Protein AF-F2Y7K1-F1 (afdb_monomer_lite)

Organism: Delphinapterus leucas (NCBI:txid9749)

pLDDT: mean 87.54, std 11.51, range [33.66, 97.44]

Structure (mmCIF, N/CA/C/O backbone):
data_AF-F2Y7K1-F1
#
_entry.id   AF-F2Y7K1-F1
#
loop_
_atom_site.group_PDB
_atom_site.id
_atom_site.type_symbol
_atom_site.label_atom_id
_atom_site.label_alt_id
_atom_site.label_comp_id
_atom_site.label_asym_id
_atom_site.label_entity_id
_atom_site.label_seq_id
_atom_site.pdbx_PDB_ins_code
_atom_site.Cartn_x
_atom_site.Cartn_y
_atom_site.Cartn_z
_atom_site.occupancy
_atom_site.B_iso_or_equiv
_atom_site.auth_seq_id
_atom_site.auth_comp_id
_atom_site.auth_asym_id
_atom_site.auth_atom_id
_atom_site.pdbx_PDB_model_num
ATOM 1 N N . TYR A 1 1 ? -7.996 13.875 -9.576 1.00 86.94 1 TYR A N 1
ATOM 2 C CA . TYR A 1 1 ? -7.783 15.064 -8.736 1.00 86.94 1 TYR A CA 1
ATOM 3 C C . TYR A 1 1 ? -8.423 14.799 -7.389 1.00 86.94 1 TYR A C 1
ATOM 5 O O . TYR A 1 1 ? -9.477 14.180 -7.361 1.00 86.94 1 TYR A O 1
ATOM 13 N N . LEU A 1 2 ? -7.784 15.217 -6.303 1.00 90.81 2 LEU A N 1
ATOM 14 C CA . LEU A 1 2 ? -8.409 15.362 -4.998 1.00 90.81 2 LEU A CA 1
ATOM 15 C C . LEU A 1 2 ? -9.102 16.726 -4.966 1.00 90.81 2 LEU A C 1
ATOM 17 O O . LEU A 1 2 ? -8.462 17.746 -5.213 1.00 90.81 2 LEU A O 1
ATOM 21 N N . GLN A 1 3 ? -10.396 16.735 -4.685 1.00 92.62 3 GLN A N 1
ATOM 22 C CA . GLN A 1 3 ? -11.203 17.948 -4.619 1.00 92.62 3 GLN A CA 1
ATOM 23 C C . GLN A 1 3 ? -11.628 18.181 -3.174 1.00 92.62 3 GLN A C 1
ATOM 25 O O . GLN A 1 3 ? -12.151 17.277 -2.524 1.00 92.62 3 GLN A O 1
ATOM 30 N N . LEU A 1 4 ? -11.374 19.383 -2.667 1.00 90.31 4 LEU A N 1
ATOM 31 C CA . LEU A 1 4 ? -11.666 19.767 -1.294 1.00 90.31 4 LEU A CA 1
ATOM 32 C C . LEU A 1 4 ? -12.816 20.773 -1.291 1.00 90.31 4 LEU A C 1
ATOM 34 O O . LEU A 1 4 ? -12.775 21.784 -1.996 1.00 90.31 4 LEU A O 1
ATOM 38 N N . TYR A 1 5 ? -13.827 20.490 -0.478 1.00 92.38 5 TYR A N 1
ATOM 39 C CA . TYR A 1 5 ? -15.041 21.289 -0.328 1.00 92.38 5 TYR A CA 1
ATOM 40 C C . TYR A 1 5 ? -15.149 21.757 1.126 1.00 92.38 5 TYR A C 1
ATOM 42 O O . TYR A 1 5 ? -14.742 21.029 2.029 1.00 92.38 5 TYR A O 1
ATOM 50 N N . TYR A 1 6 ? -15.665 22.969 1.355 1.00 87.81 6 TYR A N 1
ATOM 51 C CA . TYR A 1 6 ? -15.881 23.474 2.718 1.00 87.81 6 TYR A CA 1
ATOM 52 C C . TYR A 1 6 ? -16.989 22.701 3.423 1.00 87.81 6 TYR A C 1
ATOM 54 O O . TYR A 1 6 ? -16.873 22.365 4.596 1.00 87.81 6 TYR A O 1
ATOM 62 N N . GLU A 1 7 ? -18.053 22.407 2.679 1.00 87.62 7 GLU A N 1
ATOM 63 C CA . GLU A 1 7 ? -19.248 21.752 3.181 1.00 87.62 7 GLU A CA 1
ATOM 64 C C . GLU A 1 7 ? -19.790 20.775 2.140 1.00 87.62 7 GLU A C 1
ATOM 66 O O . GLU A 1 7 ? -19.561 20.903 0.931 1.00 87.62 7 GLU A O 1
ATOM 71 N N . LYS A 1 8 ? -20.527 19.779 2.627 1.00 86.00 8 LYS A N 1
ATOM 72 C CA . LYS A 1 8 ? -21.182 18.787 1.782 1.00 86.00 8 LYS A CA 1
ATOM 73 C C . LYS A 1 8 ? -22.287 19.453 0.957 1.00 86.00 8 LYS A C 1
ATOM 75 O O . LYS A 1 8 ? -23.128 20.153 1.505 1.00 86.00 8 LYS A O 1
ATOM 80 N N . GLY A 1 9 ? -22.319 19.168 -0.344 1.00 87.56 9 GLY A N 1
ATOM 81 C CA . GLY A 1 9 ? -23.351 19.667 -1.262 1.00 87.56 9 GLY A CA 1
ATOM 82 C C . GLY A 1 9 ? -22.948 20.898 -2.077 1.00 87.56 9 GLY A C 1
ATOM 83 O O . GLY A 1 9 ? -23.719 21.328 -2.927 1.00 87.56 9 GLY A O 1
ATOM 84 N N . LEU A 1 10 ? -21.744 21.440 -1.871 1.00 91.31 10 LEU A N 1
ATOM 85 C CA . LEU A 1 10 ? -21.192 22.472 -2.748 1.00 91.31 10 LEU A CA 1
ATOM 86 C C . LEU A 1 10 ? -20.756 21.867 -4.089 1.00 91.31 10 LEU A C 1
ATOM 88 O O . LEU A 1 10 ? -20.067 20.852 -4.123 1.00 91.31 10 LEU A O 1
ATOM 92 N N . GLU A 1 11 ? -21.112 22.524 -5.194 1.00 90.00 11 GLU A N 1
ATOM 93 C CA . GLU A 1 11 ? -20.756 22.062 -6.545 1.00 90.00 11 GLU A CA 1
ATOM 94 C C . GLU A 1 11 ? -19.310 22.389 -6.937 1.00 90.00 11 GLU A C 1
ATOM 96 O O . GLU A 1 11 ? -18.729 21.721 -7.789 1.00 90.00 11 GLU A O 1
ATOM 101 N N . LYS A 1 12 ? -18.717 23.429 -6.336 1.00 93.12 12 LYS A N 1
ATOM 102 C CA . LYS A 1 12 ? -17.363 23.889 -6.666 1.00 93.12 12 LYS A CA 1
ATOM 103 C C . LYS A 1 12 ? -16.400 23.633 -5.507 1.00 93.12 12 LYS A C 1
ATOM 105 O O . LYS A 1 12 ? -16.672 24.106 -4.399 1.00 93.12 12 LYS A O 1
ATOM 110 N N . PRO A 1 13 ? -15.270 22.942 -5.741 1.00 94.19 13 PRO A N 1
ATOM 111 C CA . PRO A 1 13 ? -14.250 22.773 -4.718 1.00 94.19 13 PRO A CA 1
ATOM 112 C C . PRO A 1 13 ? -13.528 24.098 -4.455 1.00 94.19 13 PRO A C 1
ATOM 114 O O . PRO A 1 13 ? -13.298 24.887 -5.371 1.00 94.19 13 PRO A O 1
ATOM 117 N N . PHE A 1 14 ? -13.126 24.334 -3.205 1.00 93.81 14 PHE A N 1
ATOM 118 C CA . PHE A 1 14 ? -12.287 25.489 -2.860 1.00 93.81 14 PHE A CA 1
ATOM 119 C C . PHE A 1 14 ? -10.813 25.244 -3.196 1.00 93.81 14 PHE A C 1
ATOM 121 O O . PHE A 1 14 ? -10.039 26.187 -3.351 1.00 93.81 14 PHE A O 1
ATOM 128 N N . ARG A 1 15 ? -10.410 23.971 -3.283 1.00 92.56 15 ARG A N 1
ATOM 129 C CA . ARG A 1 15 ? -9.066 23.569 -3.682 1.00 92.56 15 ARG A CA 1
ATOM 130 C C . ARG A 1 15 ? -9.121 22.250 -4.425 1.00 92.56 15 ARG A C 1
ATOM 132 O O . ARG A 1 15 ? -9.736 21.289 -3.972 1.00 92.56 15 ARG A O 1
ATOM 139 N N . GLU A 1 16 ? -8.405 22.200 -5.535 1.00 93.75 16 GLU A N 1
ATOM 140 C CA . GLU A 1 16 ? -8.143 20.971 -6.264 1.00 93.75 16 GLU A CA 1
ATOM 141 C C . GLU A 1 16 ? -6.656 20.657 -6.190 1.00 93.75 16 GLU A C 1
ATOM 143 O O . GLU A 1 16 ? -5.802 21.545 -6.232 1.00 93.75 16 GLU A O 1
ATOM 148 N N . PHE A 1 17 ? -6.341 19.378 -6.058 1.00 93.38 17 PHE A N 1
ATOM 149 C CA . PHE A 1 17 ? -4.979 18.892 -5.996 1.00 93.38 17 PHE A CA 1
ATOM 150 C C . PHE A 1 17 ? -4.819 17.692 -6.919 1.00 93.38 17 PHE A C 1
ATOM 152 O O . PHE A 1 17 ? -5.585 16.728 -6.862 1.00 93.38 17 PHE A O 1
ATOM 159 N N . LYS A 1 18 ? -3.836 17.741 -7.811 1.00 93.69 18 LYS A N 1
ATOM 160 C CA . LYS A 1 18 ? -3.554 16.625 -8.707 1.00 93.69 18 LYS A CA 1
ATOM 161 C C . LYS A 1 18 ? -2.640 15.637 -7.984 1.00 93.69 18 LYS A C 1
ATOM 163 O O . LYS A 1 18 ? -1.527 15.991 -7.628 1.00 93.69 18 LYS A O 1
ATOM 168 N N . LEU A 1 19 ? -3.124 14.412 -7.778 1.00 93.56 19 LEU A N 1
ATOM 169 C CA . LEU A 1 19 ? -2.269 13.306 -7.349 1.00 93.56 19 LEU A CA 1
ATOM 170 C C . LEU A 1 19 ? -1.351 12.904 -8.505 1.00 93.56 19 LEU A C 1
ATOM 172 O O . LEU A 1 19 ? -1.774 12.874 -9.663 1.00 93.56 19 LEU A O 1
ATOM 176 N N . GLU A 1 20 ? -0.115 12.591 -8.156 1.00 91.94 20 GLU A N 1
ATOM 177 C CA . GLU A 1 20 ? 0.970 12.208 -9.060 1.00 91.94 20 GLU A CA 1
ATOM 178 C C . GLU A 1 20 ? 1.717 11.040 -8.420 1.00 91.94 20 GLU A C 1
ATOM 180 O O . GLU A 1 20 ? 1.685 10.891 -7.203 1.00 91.94 20 GLU A O 1
ATOM 185 N N . ILE A 1 21 ? 2.402 10.253 -9.236 1.00 89.69 21 ILE A N 1
ATOM 186 C CA . ILE A 1 21 ? 3.132 9.028 -8.864 1.00 89.69 21 ILE A CA 1
ATOM 187 C C . ILE A 1 21 ? 4.216 9.249 -7.803 1.00 89.69 21 ILE A C 1
ATOM 189 O O . ILE A 1 21 ? 4.502 8.352 -7.026 1.00 89.69 21 ILE A O 1
ATOM 193 N N . CYS A 1 22 ? 4.793 10.450 -7.725 1.00 90.94 22 CYS A N 1
ATOM 194 C CA . CYS A 1 22 ? 5.766 10.797 -6.686 1.00 90.94 22 CYS A CA 1
ATOM 195 C C . CYS A 1 22 ? 5.126 11.163 -5.335 1.00 90.94 22 CYS A C 1
ATOM 197 O O . CYS A 1 22 ? 5.836 11.564 -4.416 1.00 90.94 22 CYS A O 1
ATOM 199 N N . HIS A 1 23 ? 3.800 11.091 -5.201 1.00 94.81 23 HIS A N 1
ATOM 200 C CA . HIS A 1 23 ? 3.131 11.353 -3.934 1.00 94.81 23 HIS A CA 1
ATOM 201 C C . HIS A 1 23 ? 2.983 10.081 -3.108 1.00 94.81 23 HIS A C 1
ATOM 203 O O . HIS A 1 23 ? 2.493 9.064 -3.587 1.00 94.81 23 HIS A O 1
ATOM 209 N N . GLU A 1 24 ? 3.309 10.186 -1.825 1.00 94.62 24 GLU A N 1
ATOM 210 C CA . GLU A 1 24 ? 3.136 9.123 -0.844 1.00 94.62 24 GLU A CA 1
ATOM 211 C C . GLU A 1 24 ? 2.302 9.614 0.335 1.00 94.62 24 GLU A C 1
ATOM 213 O O . GLU A 1 24 ? 2.356 10.778 0.745 1.00 94.62 24 GLU A O 1
ATOM 218 N N . ILE A 1 25 ? 1.531 8.696 0.910 1.00 94.38 25 ILE A N 1
ATOM 219 C CA . ILE A 1 25 ? 0.812 8.939 2.153 1.00 94.38 25 ILE A CA 1
ATOM 220 C C . ILE A 1 25 ? 1.783 8.742 3.321 1.00 94.38 25 ILE A C 1
ATOM 222 O O . ILE A 1 25 ? 2.405 7.688 3.451 1.00 94.38 25 ILE A O 1
ATOM 226 N N . SER A 1 26 ? 1.899 9.742 4.196 1.00 93.50 26 SER A N 1
ATOM 227 C CA . SER A 1 26 ? 2.709 9.623 5.409 1.00 93.50 26 SER A CA 1
ATOM 228 C C . SER A 1 26 ? 2.084 8.650 6.406 1.00 93.50 26 SER A C 1
ATOM 230 O O . SER A 1 26 ? 0.879 8.419 6.392 1.00 93.50 26 SER A O 1
ATOM 232 N N . GLU A 1 27 ? 2.861 8.189 7.383 1.00 91.38 27 GLU A N 1
ATOM 233 C CA . GLU A 1 27 ? 2.305 7.403 8.486 1.00 91.38 27 GLU A CA 1
ATOM 234 C C . GLU A 1 27 ? 1.156 8.141 9.205 1.00 91.38 27 GLU A C 1
ATOM 236 O O . GLU A 1 27 ? 1.303 9.326 9.542 1.00 91.38 27 GLU A O 1
ATOM 241 N N . PRO A 1 28 ? 0.022 7.459 9.457 1.00 92.88 28 PRO A N 1
ATOM 242 C CA . PRO A 1 28 ? -1.059 7.962 10.294 1.00 92.88 28 PRO A CA 1
ATOM 243 C C . PRO A 1 28 ? -0.588 8.402 11.680 1.00 92.88 28 PRO A C 1
ATOM 245 O O . PRO A 1 28 ? 0.137 7.679 12.361 1.00 92.88 28 PRO A O 1
ATOM 248 N N . ARG A 1 29 ? -1.045 9.570 12.147 1.00 93.62 29 ARG A N 1
ATOM 249 C CA . ARG A 1 29 ? -0.708 10.079 13.488 1.00 93.62 29 ARG A CA 1
ATOM 250 C C . ARG A 1 29 ? -1.941 10.537 14.245 1.00 93.62 29 ARG A C 1
ATOM 252 O O . ARG A 1 29 ? -2.756 11.274 13.697 1.00 93.62 29 ARG A O 1
ATOM 259 N N . LEU A 1 30 ? -2.027 10.185 15.526 1.00 93.44 30 LEU A N 1
ATOM 260 C CA . LEU A 1 30 ? -3.055 10.685 16.437 1.00 93.44 30 LEU A CA 1
ATOM 261 C C . LEU A 1 30 ? -2.487 11.832 17.283 1.00 93.44 30 LEU A C 1
ATOM 263 O O . LEU A 1 30 ? -1.704 11.590 18.202 1.00 93.44 30 LEU A O 1
ATOM 267 N N . GLN A 1 31 ? -2.887 13.066 16.988 1.00 92.44 31 GLN A N 1
ATOM 268 C CA . GLN A 1 31 ? -2.377 14.283 17.634 1.00 92.44 31 GLN A CA 1
ATOM 269 C C . GLN A 1 31 ? -3.404 14.847 18.626 1.00 92.44 31 GLN A C 1
ATOM 271 O O . GLN A 1 31 ? -4.583 14.496 18.565 1.00 92.44 31 GLN A O 1
ATOM 276 N N . ASN A 1 32 ? -2.956 15.702 19.546 1.00 92.44 32 ASN A N 1
ATOM 277 C CA . ASN A 1 32 ? -3.865 16.493 20.376 1.00 92.44 32 ASN A CA 1
ATOM 278 C C . ASN A 1 32 ? -4.489 17.592 19.510 1.00 92.44 32 ASN A C 1
ATOM 280 O O . ASN A 1 32 ? -3.786 18.202 18.701 1.00 92.44 32 ASN A O 1
ATOM 284 N N . TYR A 1 33 ? -5.792 17.809 19.663 1.00 87.38 33 TYR A N 1
ATOM 285 C CA . TYR A 1 33 ? -6.535 18.814 18.907 1.00 87.38 33 TYR A CA 1
ATOM 286 C C . TYR A 1 33 ? -6.989 19.963 19.802 1.00 87.38 33 TYR A C 1
ATOM 288 O O . TYR A 1 33 ? -6.643 21.112 19.545 1.00 87.38 33 TYR A O 1
ATOM 296 N N . ASP A 1 34 ? -7.690 19.628 20.880 1.00 87.94 34 ASP A N 1
ATOM 297 C CA . ASP A 1 34 ? -8.147 20.550 21.913 1.00 87.94 34 ASP A CA 1
ATOM 298 C C . ASP A 1 34 ? -7.901 19.934 23.304 1.00 87.94 34 ASP A C 1
ATOM 300 O O . ASP A 1 34 ? -7.198 18.927 23.428 1.00 87.94 34 ASP A O 1
ATOM 304 N N . GLU A 1 35 ? -8.433 20.557 24.358 1.00 81.88 35 GLU A N 1
ATOM 305 C CA . GLU A 1 35 ? -8.208 20.147 25.750 1.00 81.88 35 GLU A CA 1
ATOM 306 C C . GLU A 1 35 ? -8.626 18.695 26.044 1.00 81.88 35 GLU A C 1
ATOM 308 O O . GLU A 1 35 ? -8.035 18.072 26.924 1.00 81.88 35 GLU A O 1
ATOM 313 N N . ASN A 1 36 ? -9.583 18.129 25.294 1.00 74.06 36 ASN A N 1
ATOM 314 C CA . ASN A 1 36 ? -10.133 16.789 25.544 1.00 74.06 36 ASN A CA 1
ATOM 315 C C . ASN A 1 36 ? -10.182 15.887 24.292 1.00 74.06 36 ASN A C 1
ATOM 317 O O . ASN A 1 36 ? -10.560 14.717 24.376 1.00 74.06 36 ASN A O 1
ATOM 321 N N . GLY A 1 37 ? -9.811 16.413 23.126 1.00 87.06 37 GLY A N 1
ATOM 322 C CA . GLY A 1 37 ? -10.008 15.804 21.819 1.00 87.06 37 GLY A CA 1
ATOM 323 C C . GLY A 1 37 ? -8.705 15.395 21.141 1.00 87.06 37 GLY A C 1
ATOM 324 O O . GLY A 1 37 ? -7.687 16.097 21.164 1.00 87.06 37 GLY A O 1
ATOM 325 N N . ARG A 1 38 ? -8.747 14.242 20.471 1.00 93.56 38 ARG A N 1
ATOM 326 C CA . ARG A 1 38 ? -7.675 13.759 19.596 1.00 93.56 38 ARG A CA 1
ATOM 327 C C . ARG A 1 38 ? -8.103 13.900 18.139 1.00 93.56 38 ARG A C 1
ATOM 329 O O . ARG A 1 38 ? -9.271 13.721 17.811 1.00 93.56 38 ARG A O 1
ATOM 336 N N . ILE A 1 39 ? -7.145 14.183 17.264 1.00 95.12 39 ILE A N 1
ATOM 337 C CA . ILE A 1 39 ? -7.355 14.269 15.816 1.00 95.12 39 ILE A CA 1
ATOM 338 C C . ILE A 1 39 ? -6.460 13.267 15.095 1.00 95.12 39 ILE A C 1
ATOM 340 O O . ILE A 1 39 ? -5.247 13.203 15.331 1.00 95.12 39 ILE A O 1
ATOM 344 N N . HIS A 1 40 ? -7.056 12.482 14.203 1.00 96.00 40 HIS A N 1
ATOM 345 C CA . HIS A 1 40 ? -6.319 11.655 13.261 1.00 96.00 40 HIS A CA 1
ATOM 346 C C . HIS A 1 40 ? -5.789 12.554 12.157 1.00 96.00 40 HIS A C 1
ATOM 348 O O . HIS A 1 40 ? -6.538 13.301 11.539 1.00 96.00 40 HIS A O 1
ATOM 354 N N . SER A 1 41 ? -4.489 12.503 11.922 1.00 95.50 41 SER A N 1
ATOM 355 C CA . SER A 1 41 ? -3.795 13.385 10.995 1.00 95.50 41 SER A CA 1
ATOM 356 C C . SER A 1 41 ? -2.985 12.577 9.996 1.00 95.50 41 SER A C 1
ATOM 358 O O . SER A 1 41 ? -2.397 11.546 10.334 1.00 95.50 41 SER A O 1
ATOM 360 N N . LEU A 1 42 ? -2.966 13.075 8.766 1.00 95.69 42 LEU A N 1
ATOM 361 C CA . LEU A 1 42 ? -2.295 12.469 7.630 1.00 95.69 42 LEU A CA 1
ATOM 362 C C . LEU A 1 42 ? -1.629 13.554 6.800 1.00 95.69 42 LEU A C 1
ATOM 364 O O . LEU A 1 42 ? -2.118 14.688 6.729 1.00 95.69 42 LEU A O 1
ATOM 368 N N . ARG A 1 43 ? -0.536 13.201 6.135 1.00 95.88 43 ARG A N 1
ATOM 369 C CA . ARG A 1 43 ? 0.064 14.037 5.106 1.00 95.88 43 ARG A CA 1
ATOM 370 C C . ARG A 1 43 ? 0.129 13.281 3.797 1.00 95.88 43 ARG A C 1
ATOM 372 O O . ARG A 1 43 ? 0.255 12.060 3.784 1.00 95.88 43 ARG A O 1
ATOM 379 N N . ILE A 1 44 ? 0.046 14.042 2.721 1.00 96.38 44 ILE A N 1
ATOM 380 C CA . ILE A 1 44 ? 0.521 13.610 1.419 1.00 96.38 44 ILE A CA 1
ATOM 381 C C . ILE A 1 44 ? 1.834 14.353 1.227 1.00 96.38 44 ILE A C 1
ATOM 383 O O . ILE A 1 44 ? 1.865 15.588 1.300 1.00 96.38 44 ILE A O 1
ATOM 387 N N . ASP A 1 45 ? 2.899 13.590 1.042 1.00 96.69 45 ASP A N 1
ATOM 388 C CA . ASP A 1 45 ? 4.244 14.092 0.820 1.00 96.69 45 ASP A CA 1
ATOM 389 C C . ASP A 1 45 ? 4.602 13.844 -0.650 1.00 96.69 45 ASP A C 1
ATOM 391 O O . ASP A 1 45 ? 4.329 12.776 -1.192 1.00 96.69 45 ASP A O 1
ATOM 395 N N . ARG A 1 46 ? 5.209 14.828 -1.310 1.00 95.69 46 ARG A N 1
ATOM 396 C CA . ARG A 1 46 ? 5.925 14.625 -2.566 1.00 95.69 46 ARG A CA 1
ATOM 397 C C . ARG A 1 46 ? 7.300 14.066 -2.228 1.00 95.69 46 ARG A C 1
ATOM 399 O O . ARG A 1 46 ? 8.060 14.699 -1.494 1.00 95.69 46 ARG A O 1
ATOM 406 N N . VAL A 1 47 ? 7.612 12.889 -2.746 1.00 94.94 47 VAL A N 1
ATOM 407 C CA . VAL A 1 47 ? 8.847 12.162 -2.463 1.00 94.94 47 VAL A CA 1
ATOM 408 C C . VAL A 1 47 ? 9.716 12.141 -3.710 1.00 94.94 47 VAL A C 1
ATOM 410 O O . VAL A 1 47 ? 9.271 11.804 -4.802 1.00 94.94 47 VAL A O 1
ATOM 413 N N . THR A 1 48 ? 10.970 12.549 -3.559 1.00 92.81 48 THR A N 1
ATOM 414 C CA . THR A 1 48 ? 11.989 12.465 -4.606 1.00 92.81 48 THR A CA 1
ATOM 415 C C . THR A 1 48 ? 13.135 11.620 -4.090 1.00 92.81 48 THR A C 1
ATOM 417 O O . THR A 1 48 ? 13.723 11.936 -3.055 1.00 92.81 48 THR A O 1
ATOM 420 N N . TYR A 1 49 ? 13.470 10.560 -4.810 1.00 92.00 49 TYR A N 1
ATOM 421 C CA . TYR A 1 49 ? 14.588 9.705 -4.456 1.00 92.00 49 TYR A CA 1
ATOM 422 C C . TYR A 1 49 ? 15.847 10.137 -5.204 1.00 92.00 49 TYR A C 1
ATOM 424 O O . TYR A 1 49 ? 15.796 10.482 -6.382 1.00 92.00 49 TYR A O 1
ATOM 432 N N . LYS A 1 50 ? 16.983 10.167 -4.502 1.00 88.81 50 LYS A N 1
ATOM 433 C CA . LYS A 1 50 ? 18.276 10.563 -5.073 1.00 88.81 50 LYS A CA 1
ATOM 434 C C . LYS A 1 50 ? 19.379 9.612 -4.650 1.00 88.81 50 LYS A C 1
ATOM 436 O O . LYS A 1 50 ? 19.503 9.290 -3.467 1.00 88.81 50 LYS A O 1
ATOM 441 N N . GLU A 1 51 ? 20.232 9.265 -5.603 1.00 89.62 51 GLU A N 1
ATOM 442 C CA . GLU A 1 51 ? 21.510 8.616 -5.344 1.00 89.62 51 GLU A CA 1
ATOM 443 C C . GLU A 1 51 ? 22.516 9.640 -4.793 1.00 89.62 51 GLU A C 1
ATOM 445 O O . GLU A 1 51 ? 22.770 10.688 -5.395 1.00 89.62 51 GLU A O 1
ATOM 450 N N . LYS A 1 52 ? 23.090 9.363 -3.618 1.00 88.88 52 LYS A N 1
ATOM 451 C CA . LYS A 1 52 ? 24.137 10.187 -3.004 1.00 88.88 52 LYS A CA 1
ATOM 452 C C . LYS A 1 52 ? 25.389 9.352 -2.776 1.00 88.88 52 LYS A C 1
ATOM 454 O O . LYS A 1 52 ? 25.359 8.345 -2.072 1.00 88.88 52 LYS A O 1
ATOM 459 N N . LYS A 1 53 ? 26.521 9.829 -3.301 1.00 85.50 53 LYS A N 1
ATOM 460 C CA . LYS A 1 53 ? 27.844 9.279 -2.980 1.00 85.50 53 LYS A CA 1
ATOM 461 C C . LYS A 1 53 ? 28.197 9.627 -1.536 1.00 85.50 53 LYS A C 1
ATOM 463 O O . LYS A 1 53 ? 28.302 10.804 -1.185 1.00 85.50 53 LYS A O 1
ATOM 468 N N . LYS A 1 54 ? 28.415 8.614 -0.705 1.00 79.06 54 LYS A N 1
ATOM 469 C CA . LYS A 1 54 ? 29.020 8.761 0.617 1.00 79.06 54 LYS A CA 1
ATOM 470 C C . LYS A 1 54 ? 30.524 8.571 0.496 1.00 79.06 54 LYS A C 1
ATOM 472 O O . LYS A 1 54 ? 31.011 7.582 -0.051 1.00 79.06 54 LYS A O 1
ATOM 477 N N . TYR A 1 55 ? 31.256 9.525 1.049 1.00 71.50 55 TYR A N 1
ATOM 478 C CA . TYR A 1 55 ? 32.700 9.455 1.175 1.00 71.50 55 TYR A CA 1
ATOM 479 C C . TYR A 1 55 ? 33.017 9.169 2.651 1.00 71.50 55 TYR A C 1
ATOM 481 O O . TYR A 1 55 ? 32.880 10.074 3.464 1.00 71.50 55 TYR A O 1
ATOM 489 N N . GLN A 1 56 ? 33.435 7.929 2.959 1.00 68.19 56 GLN A N 1
ATOM 490 C CA . GLN A 1 56 ? 34.180 7.449 4.150 1.00 68.19 56 GLN A CA 1
ATOM 491 C C . GLN A 1 56 ? 33.470 6.420 5.054 1.00 68.19 56 GLN A C 1
ATOM 493 O O . GLN A 1 56 ? 32.288 6.572 5.356 1.00 68.19 56 GLN A O 1
ATOM 498 N N . PRO A 1 57 ? 34.211 5.400 5.559 1.00 66.19 57 PRO A N 1
ATOM 499 C CA . PRO A 1 57 ? 35.608 5.031 5.252 1.00 66.19 57 PRO A CA 1
ATOM 500 C C . PRO A 1 57 ? 35.791 4.270 3.918 1.00 66.19 57 PRO A C 1
ATOM 502 O O . PRO A 1 57 ? 36.921 4.042 3.497 1.00 66.19 57 PRO A O 1
ATOM 505 N N . LYS A 1 58 ? 34.704 3.924 3.215 1.00 73.19 58 LYS A N 1
ATOM 506 C CA . LYS A 1 58 ? 34.708 3.410 1.832 1.00 73.19 58 LYS A CA 1
ATOM 507 C C . LYS A 1 58 ? 33.747 4.242 0.974 1.00 73.19 58 LYS A C 1
ATOM 509 O O . LYS A 1 58 ? 32.784 4.766 1.539 1.00 73.19 58 LYS A O 1
ATOM 514 N N . PRO A 1 59 ? 33.990 4.402 -0.342 1.00 69.50 59 PRO A N 1
ATOM 515 C CA . PRO A 1 59 ? 32.957 4.879 -1.251 1.00 69.50 59 PRO A CA 1
ATOM 516 C C . PRO A 1 59 ? 31.762 3.940 -1.121 1.00 69.50 59 PRO A C 1
ATOM 518 O O . PRO A 1 59 ? 31.908 2.735 -1.305 1.00 69.50 59 PRO A O 1
ATOM 521 N N . ALA A 1 60 ? 30.629 4.494 -0.726 1.00 82.25 60 ALA A N 1
ATOM 522 C CA . ALA A 1 60 ? 29.370 3.778 -0.651 1.00 82.25 60 ALA A CA 1
ATOM 523 C C . ALA A 1 60 ? 28.308 4.653 -1.296 1.00 82.25 60 ALA A C 1
ATOM 525 O O . ALA A 1 60 ? 28.382 5.887 -1.237 1.00 82.25 60 ALA A O 1
ATOM 526 N N . VAL A 1 61 ? 27.328 4.022 -1.911 1.00 86.62 61 VAL A N 1
ATOM 527 C CA . VAL A 1 61 ? 26.173 4.717 -2.454 1.00 86.62 61 VAL A CA 1
ATOM 528 C C . VAL A 1 61 ? 25.052 4.650 -1.426 1.00 86.62 61 VAL A C 1
ATOM 530 O O . VAL A 1 61 ? 24.987 3.751 -0.589 1.00 86.62 61 VAL A O 1
ATOM 533 N N . ALA A 1 62 ? 24.214 5.677 -1.393 1.00 88.94 62 ALA A N 1
ATOM 534 C CA . ALA A 1 62 ? 22.981 5.631 -0.633 1.00 88.94 62 ALA A CA 1
ATOM 535 C C . ALA A 1 62 ? 21.862 6.264 -1.444 1.00 88.94 62 ALA A C 1
ATOM 537 O O . ALA A 1 62 ? 21.971 7.420 -1.863 1.00 88.94 62 ALA A O 1
ATOM 538 N N . HIS A 1 63 ? 20.768 5.532 -1.586 1.00 91.25 63 HIS A N 1
ATOM 539 C CA . HIS A 1 63 ? 19.526 6.060 -2.113 1.00 91.25 63 HIS A CA 1
ATOM 540 C C . HIS A 1 63 ? 18.723 6.695 -0.983 1.00 91.25 63 HIS A C 1
ATOM 542 O O . HIS A 1 63 ? 18.376 6.053 0.008 1.00 91.25 63 HIS A O 1
ATOM 548 N N . VAL A 1 64 ? 18.476 8.000 -1.090 1.00 90.81 64 VAL A N 1
ATOM 549 C CA . VAL A 1 64 ? 17.838 8.788 -0.033 1.00 90.81 64 VAL A CA 1
ATOM 550 C C . VAL A 1 64 ? 16.555 9.408 -0.562 1.00 90.81 64 VAL A C 1
ATOM 552 O O . VAL A 1 64 ? 16.548 10.035 -1.618 1.00 90.81 64 VAL A O 1
ATOM 555 N N . ALA A 1 65 ? 15.484 9.268 0.213 1.00 93.56 65 ALA A N 1
ATOM 556 C CA . ALA A 1 65 ? 14.209 9.920 -0.040 1.00 93.56 65 ALA A CA 1
ATOM 557 C C . ALA A 1 65 ? 14.194 11.342 0.544 1.00 93.56 65 ALA A C 1
ATOM 559 O O . ALA A 1 65 ? 14.374 11.534 1.750 1.00 93.56 65 ALA A O 1
ATOM 560 N N . GLU A 1 66 ? 13.922 12.334 -0.295 1.00 94.94 66 GLU A N 1
ATOM 561 C CA . GLU A 1 66 ? 13.639 13.716 0.089 1.00 94.94 66 GLU A CA 1
ATOM 562 C C . GLU A 1 66 ? 12.123 13.934 0.043 1.00 94.94 66 GLU A C 1
ATOM 564 O O . GLU A 1 66 ? 11.488 13.646 -0.969 1.00 94.94 66 GLU A O 1
ATO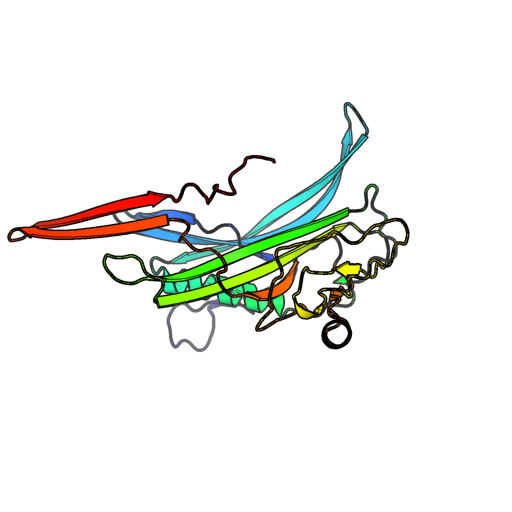M 569 N N . ARG A 1 67 ? 11.531 14.394 1.154 1.00 95.50 67 ARG A N 1
ATOM 570 C CA . ARG A 1 67 ? 10.074 14.518 1.313 1.00 95.50 67 ARG A CA 1
ATOM 571 C C . ARG A 1 67 ? 9.663 15.969 1.498 1.00 95.50 67 ARG A C 1
ATOM 573 O O . ARG A 1 67 ? 10.142 16.636 2.415 1.00 95.50 67 ARG A O 1
ATOM 580 N N . GLU A 1 68 ? 8.731 16.417 0.676 1.00 96.38 68 GLU A N 1
ATOM 581 C CA . GLU A 1 68 ? 8.100 17.728 0.760 1.00 96.38 68 GLU A CA 1
ATOM 582 C C . GLU A 1 68 ? 6.613 17.555 1.074 1.00 96.38 68 GLU A C 1
ATOM 584 O O . GLU A 1 68 ? 5.868 16.950 0.310 1.00 96.38 68 GLU A O 1
ATOM 589 N N . GLN A 1 69 ? 6.152 18.095 2.200 1.00 96.06 69 GLN A N 1
ATOM 590 C CA . GLN A 1 69 ? 4.737 18.026 2.559 1.00 96.06 69 GLN A CA 1
ATOM 591 C C . GLN A 1 69 ? 3.907 18.929 1.636 1.00 96.06 69 GLN A C 1
ATOM 593 O O . GLN A 1 69 ? 4.007 20.153 1.721 1.00 96.06 69 GLN A O 1
ATOM 598 N N . VAL A 1 70 ? 3.011 18.343 0.840 1.00 95.62 70 VAL A N 1
ATOM 599 C CA . VAL A 1 70 ? 2.142 19.092 -0.092 1.00 95.62 70 VAL A CA 1
ATOM 600 C C . VAL A 1 70 ? 0.732 19.306 0.457 1.00 95.62 70 VAL A C 1
ATOM 602 O O . VAL A 1 70 ? 0.095 20.337 0.206 1.00 95.62 70 VAL A O 1
ATOM 605 N N . ILE A 1 71 ? 0.239 18.350 1.249 1.00 94.38 71 ILE A N 1
ATOM 606 C CA . ILE A 1 71 ? -1.064 18.407 1.912 1.00 94.38 71 ILE A CA 1
ATOM 607 C C . ILE A 1 71 ? -0.932 17.837 3.323 1.00 94.38 71 ILE A C 1
ATOM 609 O O . ILE A 1 71 ? -0.296 16.810 3.534 1.00 94.38 71 ILE A O 1
ATOM 613 N N . LYS A 1 72 ? -1.588 18.482 4.291 1.00 94.94 72 LYS A N 1
ATOM 614 C CA . LYS A 1 72 ? -1.838 17.930 5.625 1.00 94.94 72 LYS A CA 1
ATOM 615 C C . LYS A 1 72 ? -3.325 18.039 5.915 1.00 94.94 72 LYS A C 1
ATOM 617 O O . LYS A 1 72 ? -3.899 19.116 5.773 1.00 94.94 72 LYS A O 1
ATOM 622 N N . LEU A 1 73 ? -3.922 16.926 6.310 1.00 93.38 73 LEU A N 1
ATOM 623 C CA . LEU A 1 73 ? -5.339 16.819 6.630 1.00 93.38 73 LEU A CA 1
ATOM 624 C C . LEU A 1 73 ? -5.490 16.211 8.019 1.00 93.38 73 LEU A C 1
ATOM 626 O O . LEU A 1 73 ? -4.607 15.497 8.505 1.00 93.38 73 LEU A O 1
ATOM 630 N N . GLY A 1 74 ? -6.613 16.509 8.657 1.00 94.12 74 GLY A N 1
ATOM 631 C CA . GLY A 1 74 ? -6.976 15.893 9.915 1.00 94.12 74 GLY A CA 1
ATOM 632 C C . GLY A 1 74 ? -8.482 15.760 10.054 1.00 94.12 74 GLY A C 1
ATOM 633 O O . GLY A 1 74 ? -9.229 16.576 9.522 1.00 94.12 74 GLY A O 1
ATOM 634 N N . THR A 1 75 ? -8.910 14.721 10.757 1.00 94.44 75 THR A N 1
ATOM 635 C CA . THR A 1 75 ? -10.311 14.461 11.084 1.00 94.44 75 THR A CA 1
ATOM 636 C C . THR A 1 75 ? -10.409 13.818 12.464 1.00 94.44 75 THR A C 1
ATOM 638 O O . THR A 1 75 ? -9.511 13.093 12.900 1.00 94.44 75 THR A O 1
ATOM 641 N N . THR A 1 76 ? -11.488 14.107 13.179 1.00 94.19 76 THR A N 1
ATOM 642 C CA . THR A 1 76 ? -11.833 13.439 14.440 1.00 94.19 76 THR A CA 1
ATOM 643 C C . THR A 1 76 ? -12.605 12.139 14.202 1.00 94.19 76 THR A C 1
ATOM 645 O O . THR A 1 76 ? -12.713 11.322 15.111 1.00 94.19 76 THR A O 1
ATOM 648 N N . ASN A 1 77 ? -13.103 11.913 12.980 1.00 93.69 77 ASN A N 1
ATOM 649 C CA . ASN A 1 77 ? -13.795 10.690 12.594 1.00 93.69 77 ASN A CA 1
ATOM 650 C C . ASN A 1 77 ? -12.806 9.664 12.021 1.00 93.69 77 ASN A C 1
ATOM 652 O O . ASN A 1 77 ? -12.197 9.880 10.970 1.00 93.69 77 ASN A O 1
ATOM 656 N N . TYR A 1 78 ? -12.665 8.532 12.708 1.00 91.81 78 TYR A N 1
ATOM 657 C CA . TYR A 1 78 ? -11.757 7.460 12.309 1.00 91.81 78 TYR A CA 1
ATOM 658 C C . TYR A 1 78 ? -12.190 6.737 11.023 1.00 91.81 78 TYR A C 1
ATOM 660 O O . TYR A 1 78 ? -11.338 6.342 10.228 1.00 91.81 78 TYR A O 1
ATOM 668 N N . ASP A 1 79 ? -13.492 6.610 10.768 1.00 93.50 79 ASP A N 1
ATOM 669 C CA . ASP A 1 79 ? -13.982 5.944 9.558 1.00 93.50 79 ASP A CA 1
ATOM 670 C C . ASP A 1 79 ? -13.702 6.791 8.314 1.00 93.50 79 ASP A C 1
ATOM 672 O O . ASP A 1 79 ? -13.189 6.279 7.316 1.00 93.50 79 ASP A O 1
ATOM 676 N N . ASP A 1 80 ? -13.934 8.106 8.401 1.00 94.19 80 ASP A N 1
ATOM 677 C CA . ASP A 1 80 ? -13.571 9.050 7.337 1.00 94.19 80 ASP A CA 1
ATOM 678 C C . ASP A 1 80 ? -12.058 9.037 7.090 1.00 94.19 80 ASP A C 1
ATOM 680 O O . ASP A 1 80 ? -11.605 9.079 5.945 1.00 94.19 80 ASP A O 1
ATOM 684 N N . PHE A 1 81 ? -1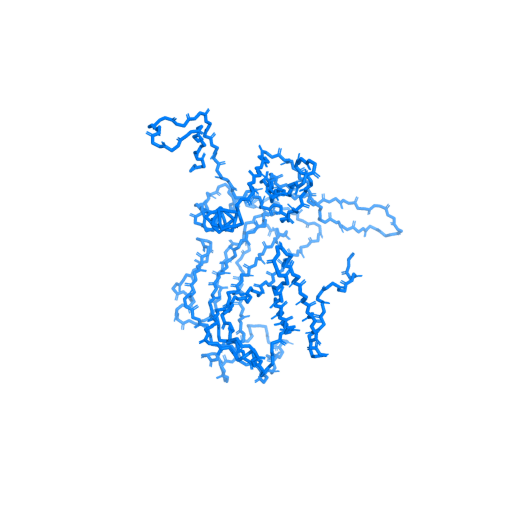1.265 8.933 8.162 1.00 94.94 81 PHE A N 1
ATOM 685 C CA . PHE A 1 81 ? -9.811 8.845 8.088 1.00 94.94 81 PHE A CA 1
ATOM 686 C C . PHE A 1 81 ? -9.345 7.616 7.298 1.00 94.94 81 PHE A C 1
ATOM 688 O O . PHE A 1 81 ? -8.549 7.742 6.364 1.00 94.94 81 PHE A O 1
ATOM 695 N N . LEU A 1 82 ? -9.866 6.431 7.634 1.00 93.25 82 LEU A N 1
ATOM 696 C CA . LEU A 1 82 ? -9.549 5.191 6.925 1.00 93.25 82 LEU A CA 1
ATOM 697 C C . LEU A 1 82 ? -10.060 5.209 5.483 1.00 93.25 82 LEU A C 1
ATOM 699 O O . LEU A 1 82 ? -9.351 4.774 4.574 1.00 93.25 82 LEU A O 1
ATOM 703 N N . SER A 1 83 ? -11.274 5.720 5.266 1.00 94.38 83 SER A N 1
ATOM 704 C CA . SER A 1 83 ? -11.860 5.857 3.932 1.00 94.38 83 SER A CA 1
ATOM 705 C C . SER A 1 83 ? -11.005 6.758 3.041 1.00 94.38 83 SER A C 1
ATOM 707 O O . SER A 1 83 ? -10.767 6.422 1.882 1.00 94.38 83 SER A O 1
ATOM 709 N N . PHE A 1 84 ? -10.506 7.876 3.576 1.00 94.88 84 PHE A N 1
ATOM 710 C CA . PHE A 1 84 ? -9.632 8.789 2.846 1.00 94.88 84 PHE A CA 1
ATOM 711 C C . PHE A 1 84 ? -8.303 8.131 2.460 1.00 94.88 84 PHE A C 1
ATOM 713 O O . PHE A 1 84 ? -7.897 8.230 1.304 1.00 94.88 84 PHE A O 1
ATOM 720 N N . ILE A 1 85 ? -7.641 7.440 3.400 1.00 94.25 85 ILE A N 1
ATOM 721 C CA . ILE A 1 85 ? -6.371 6.744 3.130 1.00 94.25 85 ILE A CA 1
ATOM 722 C C . ILE A 1 85 ? -6.543 5.758 1.975 1.00 94.25 85 ILE A C 1
ATOM 724 O O . ILE A 1 85 ? -5.800 5.841 0.999 1.00 94.25 85 ILE A O 1
ATOM 728 N N . ARG A 1 86 ? -7.558 4.887 2.054 1.00 92.38 86 ARG A N 1
ATOM 729 C CA . ARG A 1 86 ? -7.842 3.889 1.012 1.00 92.38 86 ARG A CA 1
ATOM 730 C C . ARG A 1 86 ? -8.099 4.550 -0.337 1.00 92.38 86 ARG A C 1
ATOM 732 O O . ARG A 1 86 ? -7.450 4.202 -1.312 1.00 92.38 86 ARG A O 1
ATOM 739 N N . ALA A 1 87 ? -8.953 5.574 -0.375 1.00 94.31 87 ALA A N 1
ATOM 740 C CA . ALA A 1 87 ? -9.272 6.279 -1.613 1.00 94.31 87 ALA A CA 1
ATOM 741 C C . ALA A 1 87 ? -8.040 6.926 -2.273 1.00 94.31 87 ALA A C 1
ATOM 743 O O . ALA A 1 87 ? -7.939 6.943 -3.499 1.00 94.31 87 ALA A O 1
ATOM 744 N N . VAL A 1 88 ? -7.099 7.461 -1.485 1.00 94.69 88 VAL A N 1
ATOM 745 C CA . VAL A 1 88 ? -5.848 8.013 -2.027 1.00 94.69 88 VAL A CA 1
ATOM 746 C C . VAL A 1 88 ? -4.919 6.899 -2.513 1.00 94.69 88 VAL A C 1
ATOM 748 O O . VAL A 1 88 ? -4.378 7.041 -3.605 1.00 94.69 88 VAL A O 1
ATOM 751 N N . GLN A 1 89 ? -4.756 5.804 -1.761 1.00 92.88 89 GLN A N 1
ATOM 752 C CA . GLN A 1 89 ? -3.936 4.653 -2.176 1.00 92.88 89 GLN A CA 1
ATOM 753 C C . GLN A 1 89 ? -4.443 4.047 -3.485 1.00 92.88 89 GLN A C 1
ATOM 755 O O . GLN A 1 89 ? -3.683 3.944 -4.444 1.00 92.88 89 GLN A O 1
ATOM 760 N N . ASP A 1 90 ? -5.739 3.743 -3.554 1.00 91.56 90 ASP A N 1
ATOM 761 C CA . ASP A 1 90 ? -6.373 3.176 -4.744 1.00 91.56 90 ASP A CA 1
ATOM 762 C C . ASP A 1 90 ? -6.212 4.138 -5.932 1.00 91.56 90 ASP A C 1
ATOM 764 O O . ASP A 1 90 ? -5.870 3.741 -7.044 1.00 91.56 90 ASP A O 1
ATOM 768 N N . ARG A 1 91 ? -6.346 5.452 -5.691 1.00 92.94 91 ARG A N 1
ATOM 769 C CA . ARG A 1 91 ? -6.153 6.434 -6.756 1.00 92.94 91 ARG A CA 1
ATOM 770 C C . ARG A 1 91 ? -4.706 6.542 -7.236 1.00 92.94 91 ARG A C 1
ATOM 772 O O . ARG A 1 91 ? -4.521 6.833 -8.417 1.00 92.94 91 ARG A O 1
ATOM 779 N N . LEU A 1 92 ? -3.719 6.389 -6.350 1.00 92.12 92 LEU A N 1
ATOM 780 C CA . LEU A 1 92 ? -2.295 6.373 -6.703 1.00 92.12 92 LEU A CA 1
ATOM 781 C C . LEU A 1 92 ? -1.952 5.125 -7.525 1.00 92.12 92 LEU A C 1
ATOM 783 O O . LEU A 1 92 ? -1.265 5.253 -8.534 1.00 92.12 92 LEU A O 1
ATOM 787 N N . MET A 1 93 ? -2.498 3.967 -7.145 1.00 91.12 93 MET A N 1
ATOM 788 C CA . MET A 1 93 ? -2.363 2.695 -7.864 1.00 91.12 93 MET A CA 1
ATOM 789 C C . MET A 1 93 ? -2.876 2.779 -9.313 1.00 91.12 93 MET A C 1
ATOM 791 O O . MET A 1 93 ? -2.273 2.235 -10.234 1.00 91.12 93 MET A O 1
ATOM 795 N N . ASP A 1 94 ? -3.966 3.517 -9.530 1.00 90.75 94 ASP A N 1
ATOM 796 C CA . ASP A 1 94 ? -4.600 3.657 -10.845 1.00 90.75 94 ASP A CA 1
ATOM 797 C C . ASP A 1 94 ? -3.981 4.737 -11.746 1.00 90.75 94 ASP A C 1
ATOM 799 O O . ASP A 1 94 ? -4.475 4.967 -12.865 1.00 90.75 94 ASP A O 1
ATOM 803 N N . LEU A 1 95 ? -2.963 5.464 -11.273 1.00 90.06 95 LEU A N 1
ATOM 804 C CA . LEU A 1 95 ? -2.369 6.543 -12.054 1.00 90.06 95 LEU A CA 1
ATOM 805 C C . LEU A 1 95 ? -1.757 6.004 -13.359 1.00 90.06 95 LEU A C 1
ATOM 807 O O . LEU A 1 95 ? -1.146 4.938 -13.382 1.00 90.06 95 LEU A O 1
ATOM 811 N N . PRO A 1 96 ? -1.925 6.725 -14.482 1.00 87.06 96 PRO A N 1
ATOM 812 C CA . PRO A 1 96 ? -1.287 6.339 -15.729 1.00 87.06 96 PRO A CA 1
ATOM 813 C C . PRO A 1 96 ? 0.231 6.454 -15.602 1.00 87.06 96 PRO A C 1
ATOM 815 O O . PRO A 1 96 ? 0.738 7.447 -15.085 1.00 87.06 96 PRO A O 1
ATOM 818 N N . VAL A 1 97 ? 0.933 5.472 -16.159 1.00 81.19 97 VAL A N 1
ATOM 819 C CA . VAL A 1 97 ? 2.369 5.561 -16.418 1.00 81.19 97 VAL A CA 1
ATOM 820 C C . VAL A 1 97 ? 2.559 6.442 -17.651 1.00 81.19 97 VAL A C 1
ATOM 822 O O . VAL A 1 97 ? 2.051 6.113 -18.727 1.00 81.19 97 VAL A O 1
ATOM 825 N N . LEU A 1 98 ? 3.242 7.577 -17.517 1.00 76.44 98 LEU A N 1
ATOM 826 C CA . LEU A 1 98 ? 3.582 8.420 -18.659 1.00 76.44 98 LEU A CA 1
ATOM 827 C C . LEU A 1 98 ? 4.899 7.933 -19.268 1.00 76.44 98 LEU A C 1
ATOM 829 O O . LEU A 1 98 ? 5.784 7.431 -18.583 1.00 76.44 98 LEU A O 1
ATOM 833 N N . SER A 1 99 ? 5.071 8.126 -20.574 1.00 63.41 99 SER A N 1
ATOM 834 C CA . SER A 1 99 ? 6.294 7.718 -21.281 1.00 63.41 99 SER A CA 1
ATOM 835 C C . SER 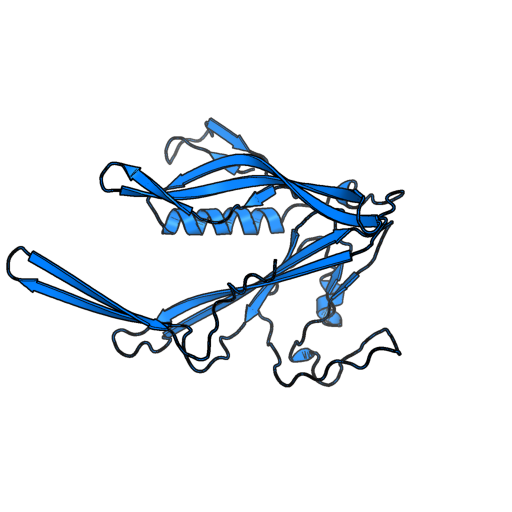A 1 99 ? 7.564 8.388 -20.742 1.00 63.41 99 SER A C 1
ATOM 837 O O . SER A 1 99 ? 8.647 7.831 -20.878 1.00 63.41 99 SER A O 1
ATOM 839 N N . MET A 1 100 ? 7.445 9.572 -20.130 1.00 61.53 100 MET A N 1
ATOM 840 C CA . MET A 1 100 ? 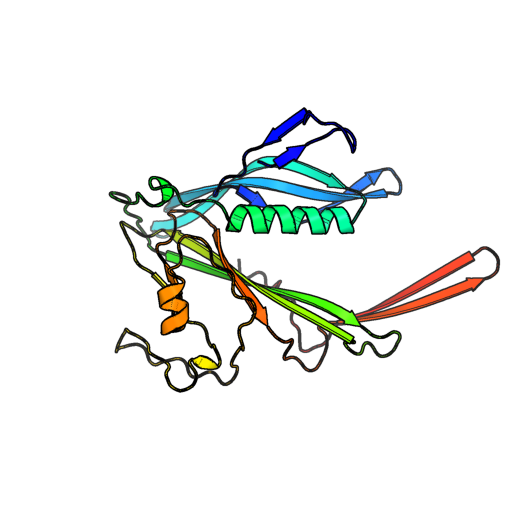8.558 10.234 -19.441 1.00 61.53 100 MET A CA 1
ATOM 841 C C . MET A 1 100 ? 8.979 9.494 -18.167 1.00 61.53 100 MET A C 1
ATOM 843 O O . MET A 1 100 ? 10.165 9.480 -17.864 1.00 61.53 100 MET A O 1
ATOM 847 N N . ASP A 1 101 ? 8.044 8.844 -17.472 1.00 63.12 101 ASP A N 1
ATOM 848 C CA . ASP A 1 101 ? 8.311 8.112 -16.225 1.00 63.12 101 ASP A CA 1
ATOM 849 C C . ASP A 1 101 ? 9.070 6.799 -16.480 1.00 63.12 101 ASP A C 1
ATOM 851 O O . ASP A 1 101 ? 9.716 6.260 -15.587 1.00 63.12 101 ASP A O 1
ATOM 855 N N . LEU A 1 102 ? 9.005 6.298 -17.718 1.00 62.84 102 LEU A N 1
ATOM 856 C CA . LEU A 1 102 ? 9.739 5.127 -18.203 1.00 62.84 102 LEU A CA 1
ATOM 857 C C . LEU A 1 102 ? 11.052 5.492 -18.909 1.00 62.84 102 LEU A C 1
ATOM 859 O O . LEU A 1 102 ? 11.800 4.604 -19.315 1.00 62.84 102 LEU A O 1
ATOM 863 N N . CYS A 1 103 ? 11.328 6.780 -19.135 1.00 59.47 103 CYS A N 1
ATOM 864 C CA . CYS A 1 103 ? 12.470 7.202 -19.938 1.00 59.47 103 CYS A CA 1
ATOM 865 C C . CYS A 1 103 ? 13.748 7.212 -19.089 1.00 59.47 103 CYS A C 1
ATOM 867 O O . CYS A 1 103 ? 14.191 8.246 -18.597 1.00 59.47 103 CYS A O 1
ATOM 869 N N . THR A 1 104 ? 14.351 6.038 -18.940 1.00 62.16 104 THR A N 1
ATOM 870 C CA . THR A 1 104 ? 15.604 5.812 -18.201 1.00 62.16 104 THR A CA 1
ATOM 871 C C . THR A 1 104 ? 16.843 5.815 -19.096 1.00 62.16 104 THR A C 1
ATOM 873 O O . THR A 1 104 ? 17.959 5.531 -18.658 1.00 62.16 104 THR A O 1
ATOM 876 N N . VAL A 1 105 ? 16.667 6.132 -20.381 1.00 54.38 105 VAL A N 1
ATOM 877 C CA . VAL A 1 105 ? 17.742 6.134 -21.375 1.00 54.38 105 VAL A CA 1
ATOM 878 C C . VAL A 1 105 ? 18.802 7.168 -20.982 1.00 54.38 105 VAL A C 1
ATOM 880 O O . VAL A 1 105 ? 18.566 8.372 -21.043 1.00 54.38 105 VAL A O 1
ATOM 883 N N . GLY A 1 106 ? 19.986 6.687 -20.594 1.00 57.62 106 GLY A N 1
ATOM 884 C CA . GLY A 1 106 ? 21.122 7.515 -20.172 1.00 57.62 106 GLY A CA 1
ATOM 885 C C . GLY A 1 106 ? 21.282 7.683 -18.656 1.00 57.62 106 GLY A C 1
ATOM 886 O O . GLY A 1 106 ? 22.284 8.263 -18.232 1.00 57.62 106 GLY A O 1
ATOM 887 N N . LEU A 1 107 ? 20.359 7.155 -17.845 1.00 71.94 107 LEU A N 1
ATOM 888 C CA . LEU A 1 107 ? 20.547 7.037 -16.399 1.00 71.94 107 LEU A CA 1
ATOM 889 C C . LEU A 1 107 ? 21.472 5.854 -16.102 1.00 71.94 107 LEU A C 1
ATOM 891 O O . LEU A 1 107 ? 21.220 4.738 -16.553 1.00 71.94 107 LEU A O 1
ATOM 895 N N . ASN A 1 108 ? 22.548 6.122 -15.363 1.00 84.38 108 ASN A N 1
ATOM 896 C CA . ASN A 1 108 ? 23.500 5.118 -14.901 1.00 84.38 108 ASN A CA 1
ATOM 897 C C . ASN A 1 108 ? 23.648 5.269 -13.388 1.00 84.38 108 ASN A C 1
ATOM 899 O O . ASN A 1 108 ? 24.268 6.235 -12.930 1.00 84.38 108 ASN A O 1
ATOM 903 N N . TYR A 1 109 ? 23.074 4.333 -12.641 1.00 88.94 109 TYR A N 1
ATOM 904 C CA . TYR A 1 109 ? 23.289 4.228 -11.204 1.00 88.94 109 TYR A CA 1
ATOM 905 C C . TYR A 1 109 ? 24.652 3.599 -10.928 1.00 88.94 109 TYR A C 1
ATOM 907 O O . TYR A 1 109 ? 25.155 2.780 -11.699 1.00 88.94 109 TYR A O 1
ATOM 915 N N . LEU A 1 110 ? 25.283 4.015 -9.836 1.00 90.00 110 LEU A N 1
ATOM 916 C CA . LEU A 1 110 ? 26.543 3.436 -9.375 1.00 90.00 110 LEU A CA 1
ATOM 917 C C . LEU A 1 110 ? 26.312 2.083 -8.707 1.00 90.00 110 LEU A C 1
ATOM 919 O O . LEU A 1 110 ? 27.144 1.187 -8.835 1.00 90.00 110 LEU A O 1
ATOM 923 N N . GLU A 1 111 ? 25.200 1.968 -7.984 1.00 90.50 111 GLU A N 1
ATOM 924 C CA . GLU A 1 111 ? 24.722 0.732 -7.378 1.00 90.50 111 GLU A CA 1
ATOM 925 C C . GLU A 1 111 ? 23.277 0.513 -7.816 1.00 90.50 111 GLU A C 1
ATOM 927 O O . GLU A 1 111 ? 22.393 1.306 -7.504 1.00 90.50 111 GLU A O 1
ATOM 932 N N . GLU A 1 112 ? 23.047 -0.560 -8.569 1.00 91.69 112 GLU A N 1
ATOM 933 C CA . GLU A 1 112 ? 21.709 -0.922 -9.020 1.00 91.69 112 GLU A CA 1
ATOM 934 C C . GLU A 1 112 ? 21.003 -1.763 -7.961 1.00 91.69 112 GLU A C 1
ATOM 936 O O . GLU A 1 112 ? 21.535 -2.777 -7.501 1.00 91.69 112 GLU A O 1
ATOM 941 N N . GLU A 1 113 ? 19.784 -1.377 -7.598 1.00 92.06 113 GLU A N 1
ATOM 942 C CA . GLU A 1 113 ? 18.985 -2.129 -6.638 1.00 92.06 113 GLU A CA 1
ATOM 943 C C . GLU A 1 113 ? 17.485 -2.005 -6.900 1.00 92.06 113 GLU A C 1
ATOM 945 O O . GLU A 1 113 ? 16.987 -1.029 -7.466 1.00 92.06 113 GLU A O 1
ATOM 950 N N . ILE A 1 114 ? 16.748 -3.010 -6.433 1.00 93.31 114 ILE A N 1
ATOM 951 C CA . ILE A 1 114 ? 15.298 -2.956 -6.298 1.00 93.31 114 ILE A CA 1
ATOM 952 C C . ILE A 1 114 ? 14.933 -3.360 -4.872 1.00 93.31 114 ILE A C 1
ATOM 954 O O . ILE A 1 114 ? 15.283 -4.442 -4.402 1.00 93.31 114 ILE A O 1
ATOM 958 N N . ALA A 1 115 ? 14.228 -2.476 -4.178 1.00 95.06 115 ALA A N 1
ATOM 959 C CA . ALA A 1 115 ? 13.657 -2.742 -2.872 1.00 95.06 115 ALA A CA 1
ATOM 960 C C . ALA A 1 115 ? 12.192 -3.151 -3.041 1.00 95.06 115 ALA A C 1
ATOM 962 O O . ALA A 1 115 ? 11.421 -2.458 -3.708 1.00 95.06 115 ALA A O 1
ATOM 963 N N . VAL A 1 116 ? 11.806 -4.259 -2.411 1.00 96.19 116 VAL A N 1
ATOM 964 C CA . VAL A 1 116 ? 10.425 -4.754 -2.384 1.00 96.19 116 VAL A CA 1
ATOM 965 C C . VAL A 1 116 ? 9.925 -4.698 -0.943 1.00 96.19 116 VAL A C 1
ATOM 967 O O . VAL A 1 116 ? 10.531 -5.294 -0.058 1.00 96.19 116 VAL A O 1
ATOM 970 N N . ASP A 1 117 ? 8.831 -3.977 -0.707 1.00 95.56 117 ASP A N 1
ATOM 971 C CA . ASP A 1 117 ? 8.164 -3.881 0.597 1.00 95.56 117 ASP A CA 1
ATOM 972 C C . ASP A 1 117 ? 6.794 -4.558 0.518 1.00 95.56 117 ASP A C 1
ATOM 974 O O . ASP A 1 117 ? 5.941 -4.157 -0.277 1.00 95.56 117 ASP A O 1
ATOM 978 N N . VAL A 1 118 ? 6.587 -5.587 1.336 1.00 95.44 118 VAL A N 1
ATOM 979 C CA . VAL A 1 118 ? 5.354 -6.378 1.372 1.00 95.44 118 VAL A CA 1
ATOM 980 C C . VAL A 1 118 ? 4.636 -6.091 2.681 1.00 95.44 118 VAL A C 1
ATOM 982 O O . VAL A 1 118 ? 5.159 -6.371 3.760 1.00 95.44 118 VAL A O 1
ATOM 985 N N . ARG A 1 119 ? 3.425 -5.537 2.586 1.00 92.75 119 ARG A N 1
ATOM 986 C CA . ARG A 1 119 ? 2.606 -5.184 3.749 1.00 92.75 119 ARG A CA 1
ATOM 987 C C . ARG A 1 119 ? 1.333 -6.004 3.782 1.00 92.75 119 ARG A C 1
ATOM 989 O O . ARG A 1 119 ? 0.524 -5.901 2.865 1.00 92.75 119 ARG A O 1
ATOM 996 N N . ASP A 1 120 ? 1.143 -6.742 4.869 1.00 91.88 120 ASP A N 1
ATOM 997 C CA . ASP A 1 120 ? -0.082 -7.485 5.146 1.00 91.88 120 ASP A CA 1
ATOM 998 C C . ASP A 1 120 ? -0.981 -6.702 6.111 1.00 91.88 120 ASP A C 1
ATOM 1000 O O . ASP A 1 120 ? -0.627 -6.442 7.263 1.00 91.88 120 ASP A O 1
ATOM 1004 N N . GLU A 1 121 ? -2.177 -6.345 5.651 1.00 91.69 121 GLU A N 1
ATOM 1005 C CA . GLU A 1 121 ? -3.205 -5.661 6.429 1.00 91.69 121 GLU A CA 1
ATOM 1006 C C . GLU A 1 121 ? -4.315 -6.647 6.811 1.00 91.69 121 GLU A C 1
ATOM 1008 O O . GLU A 1 121 ? -5.160 -7.019 5.992 1.00 91.69 121 GLU A O 1
ATOM 1013 N N . PHE A 1 122 ? -4.338 -7.062 8.080 1.00 91.25 122 PHE A N 1
ATOM 1014 C CA . PHE A 1 122 ? -5.432 -7.860 8.634 1.00 91.25 122 PHE A CA 1
ATOM 1015 C C . PHE A 1 122 ? -6.564 -6.954 9.131 1.00 91.25 122 PHE A C 1
ATOM 1017 O O . PHE A 1 122 ? -6.363 -6.078 9.970 1.00 91.25 122 PHE A O 1
ATOM 1024 N N . SER A 1 123 ? -7.781 -7.208 8.661 1.00 90.06 123 SER A N 1
ATOM 1025 C CA . SER A 1 123 ? -9.022 -6.646 9.201 1.00 90.06 123 SER A CA 1
ATOM 1026 C C . SER A 1 123 ? -9.968 -7.785 9.546 1.00 90.06 123 SER A C 1
ATOM 1028 O O . SER A 1 123 ? -10.136 -8.702 8.747 1.00 90.06 123 SER A O 1
ATOM 1030 N N . GLY A 1 124 ? -10.621 -7.744 10.704 1.00 89.62 124 GLY A N 1
ATOM 1031 C CA . GLY A 1 124 ? -11.557 -8.799 11.072 1.00 89.62 124 GLY A CA 1
ATOM 1032 C C . GLY A 1 124 ? -12.556 -8.390 12.139 1.00 89.62 124 GLY A C 1
ATOM 1033 O O . GLY A 1 124 ? -12.301 -7.498 12.945 1.00 89.62 124 GLY A O 1
ATOM 1034 N N . LEU A 1 125 ? -13.699 -9.068 12.124 1.00 90.19 125 LEU A N 1
ATOM 1035 C CA . LEU A 1 125 ? -14.724 -9.001 13.152 1.00 90.19 125 LEU A CA 1
ATOM 1036 C C . LEU A 1 125 ? -14.587 -10.232 14.043 1.00 90.19 125 LEU A C 1
ATOM 1038 O O . LEU A 1 125 ? -14.555 -11.361 13.547 1.00 90.19 125 LEU A O 1
ATOM 1042 N N . VAL A 1 126 ? -14.535 -10.016 15.353 1.00 90.50 126 VAL A N 1
ATOM 1043 C CA . VAL A 1 126 ? -14.421 -11.088 16.344 1.00 90.50 126 VAL A CA 1
ATOM 1044 C C . VAL A 1 126 ? -15.675 -11.175 17.204 1.00 90.50 126 VAL A C 1
ATOM 1046 O O . VAL A 1 126 ? -16.354 -10.179 17.454 1.00 90.50 126 VAL A O 1
ATOM 1049 N N . SER A 1 127 ? -15.985 -12.384 17.653 1.00 88.50 127 SER A N 1
ATOM 1050 C CA . SER A 1 127 ? -17.084 -12.670 18.562 1.00 88.50 127 SER A CA 1
ATOM 1051 C C . SER A 1 127 ? -16.832 -12.074 19.949 1.00 88.50 127 SER A C 1
ATOM 1053 O O . SER A 1 127 ? -15.697 -11.976 20.429 1.00 88.50 127 SER A O 1
ATOM 1055 N N . LYS A 1 128 ? -17.921 -11.675 20.612 1.00 81.38 128 LYS A N 1
ATOM 1056 C CA . LYS A 1 128 ? -17.885 -11.103 21.956 1.00 81.38 128 LYS A CA 1
ATOM 1057 C C . LYS A 1 128 ? -17.515 -12.188 22.973 1.00 81.38 128 LYS A C 1
ATOM 1059 O O . LYS A 1 128 ? -18.289 -13.106 23.219 1.00 81.38 128 LYS A O 1
ATOM 1064 N N . GLY A 1 129 ? -16.377 -12.017 23.641 1.00 77.81 129 GLY A N 1
ATOM 1065 C CA . GLY A 1 129 ? -15.964 -12.812 24.803 1.00 77.81 129 GLY A CA 1
ATOM 1066 C C . GLY A 1 129 ? -14.929 -13.892 24.491 1.00 77.81 129 GLY A C 1
ATOM 1067 O O . GLY A 1 129 ? -13.904 -13.942 25.167 1.00 77.81 129 GLY A O 1
ATOM 1068 N N . ASP A 1 130 ? -15.163 -14.714 23.469 1.00 81.88 130 ASP A N 1
ATOM 1069 C CA . ASP A 1 130 ? -14.268 -15.810 23.068 1.00 81.88 130 ASP A CA 1
ATOM 1070 C C . ASP A 1 130 ? -13.259 -15.424 21.973 1.00 81.88 130 ASP A C 1
ATOM 1072 O O . ASP A 1 130 ? -12.341 -16.194 21.693 1.00 81.88 130 ASP A O 1
ATOM 1076 N N . ASN A 1 131 ? -13.379 -14.220 21.398 1.00 82.94 131 ASN A N 1
ATOM 1077 C CA . ASN A 1 131 ? -12.501 -13.689 20.350 1.00 82.94 131 ASN A CA 1
ATOM 1078 C C . ASN A 1 131 ? -12.406 -14.597 19.110 1.00 82.94 131 ASN A C 1
ATOM 1080 O O . ASN A 1 131 ? -11.402 -14.568 18.396 1.00 82.94 131 ASN A O 1
ATOM 1084 N N . GLN A 1 132 ? -13.437 -15.404 18.842 1.00 87.56 132 GLN A N 1
ATOM 1085 C CA . GLN A 1 132 ? -13.494 -16.194 17.614 1.00 87.56 132 GLN A CA 1
ATOM 1086 C C . GLN A 1 132 ? -13.638 -15.271 16.403 1.00 87.56 132 GLN A C 1
ATOM 1088 O O . GLN A 1 132 ? -14.447 -14.345 16.422 1.00 87.56 132 GLN A O 1
ATOM 1093 N N . ILE A 1 133 ? -12.867 -15.519 15.345 1.00 89.56 133 ILE A N 1
ATOM 1094 C CA . ILE A 1 133 ? -12.951 -14.747 14.101 1.00 89.56 133 ILE A CA 1
ATOM 1095 C C . ILE A 1 133 ? -14.271 -15.089 13.407 1.00 89.56 133 ILE A C 1
ATOM 1097 O O . ILE A 1 133 ? -14.477 -16.222 12.983 1.00 89.56 133 ILE A O 1
ATOM 1101 N N . LEU A 1 134 ? -15.155 -14.101 13.284 1.00 90.50 134 LEU A N 1
ATOM 1102 C CA . LEU A 1 134 ? -16.423 -14.225 12.565 1.00 90.50 134 LEU A CA 1
ATOM 1103 C C . LEU A 1 134 ? -16.240 -13.923 11.078 1.00 90.50 134 LEU A C 1
ATOM 1105 O O . LEU A 1 134 ? -16.787 -14.609 10.220 1.00 90.50 134 LEU A O 1
ATOM 1109 N N . GLN A 1 135 ? -15.469 -12.878 10.783 1.00 90.81 135 GLN A N 1
ATOM 1110 C CA . GLN A 1 135 ? -15.118 -12.452 9.433 1.00 90.81 135 GLN A CA 1
ATOM 1111 C C . GLN A 1 135 ? -13.694 -11.912 9.449 1.00 90.81 135 GLN A C 1
ATOM 1113 O O . GLN A 1 135 ? -13.280 -11.287 10.425 1.00 90.81 135 GLN A O 1
ATOM 1118 N N . HIS A 1 136 ? -12.953 -12.118 8.368 1.00 91.56 136 HIS A N 1
ATOM 1119 C CA . HIS A 1 136 ? -11.636 -11.523 8.204 1.00 91.56 136 HIS A CA 1
ATOM 1120 C C . HIS A 1 136 ? -11.354 -11.195 6.741 1.00 91.56 136 HIS A C 1
ATOM 1122 O O . HIS A 1 136 ? -11.948 -11.759 5.824 1.00 91.56 136 HIS A O 1
ATOM 1128 N N . ARG A 1 137 ? -10.379 -10.317 6.543 1.00 91.94 137 ARG A N 1
ATOM 1129 C CA . ARG A 1 137 ? -9.759 -9.987 5.269 1.00 91.94 137 ARG A CA 1
ATOM 1130 C C . ARG A 1 137 ? -8.280 -9.735 5.523 1.00 91.94 137 ARG A C 1
ATOM 1132 O O . ARG A 1 137 ? -7.946 -8.954 6.410 1.00 91.94 137 ARG A O 1
ATOM 1139 N N . VAL A 1 138 ? -7.418 -10.394 4.757 1.00 94.56 138 VAL A N 1
ATOM 1140 C CA . VAL A 1 138 ? -5.989 -10.070 4.696 1.00 94.56 138 VAL A CA 1
ATOM 1141 C C . VAL A 1 138 ? -5.753 -9.444 3.335 1.00 94.56 138 VAL A C 1
ATOM 1143 O O . VAL A 1 138 ? -5.965 -10.111 2.325 1.00 94.56 138 VAL A O 1
ATOM 1146 N N . LEU A 1 139 ? -5.405 -8.161 3.310 1.00 95.44 139 LEU A N 1
ATOM 1147 C CA . LEU A 1 139 ? -5.012 -7.451 2.097 1.00 95.44 139 LEU A CA 1
ATOM 1148 C C . LEU A 1 139 ? -3.492 -7.320 2.096 1.00 95.44 139 LEU A C 1
ATOM 1150 O O . LEU A 1 139 ? -2.936 -6.696 2.994 1.00 95.44 139 LEU A O 1
ATOM 1154 N N . THR A 1 140 ? -2.837 -7.880 1.091 1.00 96.25 140 THR A N 1
ATOM 1155 C CA . THR A 1 140 ? -1.397 -7.738 0.897 1.00 96.25 140 THR A CA 1
ATOM 1156 C C . THR A 1 140 ? -1.144 -6.683 -0.171 1.00 96.25 140 THR A C 1
ATOM 1158 O O . THR A 1 140 ? -1.692 -6.777 -1.269 1.00 96.25 140 THR A O 1
ATOM 1161 N N . ARG A 1 141 ? -0.309 -5.688 0.139 1.00 95.75 141 ARG A N 1
ATOM 1162 C CA . ARG A 1 141 ? 0.161 -4.659 -0.800 1.00 95.75 141 ARG A CA 1
ATOM 1163 C C . ARG A 1 141 ? 1.660 -4.822 -1.019 1.00 95.75 141 ARG A C 1
ATOM 1165 O O . ARG A 1 141 ? 2.441 -4.736 -0.068 1.00 95.75 141 ARG A O 1
ATOM 1172 N N . VAL A 1 142 ? 2.067 -5.035 -2.265 1.00 97.25 142 VAL A N 1
ATOM 1173 C CA . VAL A 1 142 ? 3.472 -5.171 -2.662 1.00 97.25 142 VAL A CA 1
ATOM 1174 C C . VAL A 1 142 ? 3.914 -3.864 -3.293 1.00 97.25 142 VAL A C 1
ATOM 1176 O O . VAL A 1 142 ? 3.398 -3.474 -4.335 1.00 97.25 142 VAL A O 1
ATOM 1179 N N . HIS A 1 143 ? 4.879 -3.196 -2.677 1.00 96.00 143 HIS A N 1
ATOM 1180 C CA . HIS A 1 143 ? 5.476 -1.975 -3.196 1.00 96.00 143 HIS A CA 1
ATOM 1181 C C . HIS A 1 143 ? 6.880 -2.246 -3.708 1.00 96.00 143 HIS A C 1
ATOM 1183 O O . HIS A 1 143 ? 7.616 -3.040 -3.122 1.00 96.00 143 HIS A O 1
ATOM 1189 N N . ILE A 1 144 ? 7.273 -1.523 -4.748 1.00 95.62 144 ILE A N 1
ATOM 1190 C CA . ILE A 1 144 ? 8.633 -1.545 -5.277 1.00 95.62 144 ILE A CA 1
ATOM 1191 C C . ILE A 1 144 ? 9.227 -0.141 -5.283 1.00 95.62 144 ILE A C 1
ATOM 1193 O O . ILE A 1 144 ? 8.503 0.845 -5.400 1.00 95.62 144 ILE A O 1
ATOM 1197 N N . LEU A 1 145 ? 10.547 -0.067 -5.156 1.00 94.38 145 LEU A N 1
ATOM 1198 C CA . LEU A 1 145 ? 11.362 1.112 -5.428 1.00 94.38 145 LEU A CA 1
ATOM 1199 C C . LEU A 1 145 ? 12.626 0.634 -6.139 1.00 94.38 145 LEU A C 1
ATOM 1201 O O . LEU A 1 145 ? 13.312 -0.246 -5.624 1.00 94.38 145 LEU A O 1
ATOM 1205 N N . SER A 1 146 ? 12.932 1.203 -7.298 1.00 92.31 146 SER A N 1
ATOM 1206 C CA . SER A 1 146 ? 14.041 0.751 -8.138 1.00 92.31 146 SER A CA 1
ATOM 1207 C C . SER A 1 146 ? 14.993 1.874 -8.517 1.00 92.31 146 SER A C 1
ATOM 1209 O O . SER A 1 146 ? 14.560 2.966 -8.885 1.00 92.31 146 SER A O 1
ATOM 1211 N N . PHE A 1 147 ? 16.278 1.540 -8.514 1.00 92.12 147 PHE A N 1
ATOM 1212 C CA . PHE A 1 147 ? 17.378 2.317 -9.069 1.00 92.12 147 PHE A CA 1
ATOM 1213 C C . PHE A 1 147 ? 18.086 1.403 -10.067 1.00 92.12 147 PHE A C 1
ATOM 1215 O O . PHE A 1 147 ? 18.981 0.646 -9.699 1.00 92.12 147 PHE A O 1
ATOM 1222 N N . LEU A 1 148 ? 17.597 1.377 -11.308 1.00 90.25 148 LEU A N 1
ATOM 1223 C CA . LEU A 1 148 ? 18.094 0.498 -12.369 1.00 90.25 148 LEU A CA 1
ATOM 1224 C C . LEU A 1 148 ? 18.515 1.347 -13.566 1.00 90.25 148 LEU A C 1
ATOM 1226 O O . LEU A 1 148 ? 17.829 2.298 -13.941 1.00 90.25 148 LEU A O 1
ATOM 1230 N N . SER A 1 149 ? 19.659 1.022 -14.153 1.00 88.31 149 SER A N 1
ATOM 1231 C CA . SER A 1 149 ? 20.220 1.751 -15.284 1.00 88.31 149 SER A CA 1
ATOM 1232 C C . SER A 1 149 ? 19.581 1.274 -16.584 1.00 88.31 149 SER A C 1
ATOM 1234 O O . SER A 1 149 ? 19.455 0.075 -16.840 1.00 88.31 149 SER A O 1
ATOM 1236 N N . GLY A 1 150 ? 19.213 2.215 -17.453 1.00 82.75 150 GLY A N 1
ATOM 1237 C CA . GLY A 1 150 ? 18.557 1.896 -18.720 1.00 82.75 150 GLY A CA 1
ATOM 1238 C C . GLY A 1 150 ? 17.183 1.231 -18.558 1.00 82.75 150 GLY A C 1
ATOM 1239 O O . GLY A 1 150 ? 16.518 1.349 -17.530 1.00 82.75 150 GLY A O 1
ATOM 1240 N N . LEU A 1 151 ? 16.705 0.589 -19.626 1.00 79.75 151 LEU A N 1
ATOM 1241 C CA . LEU A 1 151 ? 15.390 -0.058 -19.653 1.00 79.75 151 LEU A CA 1
ATOM 1242 C C . LEU A 1 151 ? 15.515 -1.497 -19.146 1.00 79.75 151 LEU A C 1
ATOM 1244 O O . LEU A 1 151 ? 16.012 -2.367 -19.863 1.00 79.75 151 LEU A O 1
ATOM 1248 N N . ALA A 1 152 ? 15.066 -1.730 -17.915 1.00 82.56 152 ALA A N 1
ATOM 1249 C CA . ALA A 1 152 ? 15.071 -3.043 -17.285 1.00 82.56 152 ALA A CA 1
ATOM 1250 C C . ALA A 1 152 ? 13.664 -3.659 -17.287 1.00 82.56 152 ALA A C 1
ATOM 1252 O O . ALA A 1 152 ? 12.724 -3.073 -16.761 1.00 82.56 152 ALA A O 1
ATOM 1253 N N . GLU A 1 153 ? 13.537 -4.868 -17.837 1.00 89.50 153 GLU A N 1
ATOM 1254 C CA . GLU A 1 153 ? 12.346 -5.706 -17.673 1.00 89.50 153 GLU A CA 1
ATOM 1255 C C . GLU A 1 153 ? 12.527 -6.570 -16.415 1.00 89.50 153 GLU A C 1
ATOM 1257 O O . GLU A 1 153 ? 13.478 -7.351 -16.313 1.00 89.50 153 GLU A O 1
ATOM 1262 N N . CYS A 1 154 ? 11.619 -6.443 -15.449 1.00 92.50 154 CYS A N 1
ATOM 1263 C CA . CYS A 1 154 ? 11.670 -7.166 -14.184 1.00 92.50 154 CYS A CA 1
ATOM 1264 C C . CYS A 1 154 ? 10.614 -8.272 -14.116 1.00 92.50 154 CYS A C 1
ATOM 1266 O O . CYS A 1 154 ? 9.508 -8.153 -14.643 1.00 92.50 154 CYS A O 1
ATOM 1268 N N . ARG A 1 155 ? 10.962 -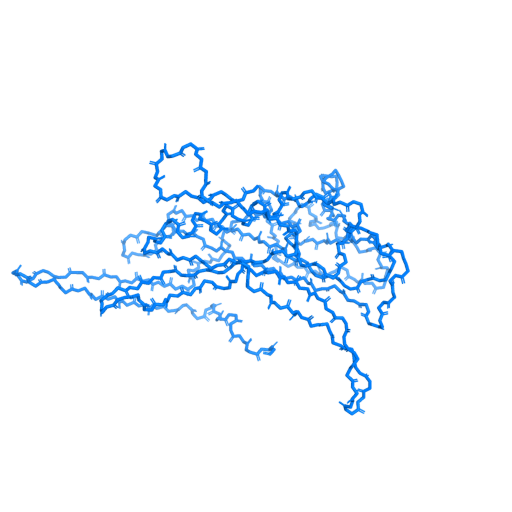9.362 -13.421 1.00 93.62 155 ARG A N 1
ATOM 1269 C CA . ARG A 1 155 ? 10.081 -10.510 -13.172 1.00 93.62 155 ARG A CA 1
ATOM 1270 C C . ARG A 1 155 ? 10.043 -10.805 -11.683 1.00 93.62 155 ARG A C 1
ATOM 1272 O O . ARG A 1 155 ? 11.083 -11.092 -11.094 1.00 93.62 155 ARG A O 1
ATOM 1279 N N . LEU A 1 156 ? 8.853 -10.769 -11.095 1.00 93.62 156 LEU A N 1
ATOM 1280 C CA . LEU A 1 156 ? 8.617 -11.131 -9.701 1.00 93.62 156 LEU A CA 1
ATOM 1281 C C . LEU A 1 156 ? 7.762 -12.401 -9.633 1.00 93.62 156 LEU A C 1
ATOM 1283 O O . LEU A 1 156 ? 6.707 -12.496 -10.259 1.00 93.62 156 LEU A O 1
ATOM 1287 N N . GLY A 1 157 ? 8.244 -13.389 -8.881 1.00 92.06 157 GLY A N 1
ATOM 1288 C CA . GLY A 1 157 ? 7.524 -14.625 -8.584 1.00 92.06 157 GLY A CA 1
ATOM 1289 C C . GLY A 1 157 ? 7.076 -14.651 -7.126 1.00 92.06 157 GLY A C 1
ATOM 1290 O O . GLY A 1 157 ? 7.822 -14.235 -6.241 1.00 92.06 157 GLY A O 1
ATOM 1291 N N . LEU A 1 158 ? 5.870 -15.160 -6.880 1.00 92.69 158 LEU A N 1
ATOM 1292 C CA . LEU A 1 158 ? 5.330 -15.390 -5.540 1.00 92.69 158 LEU A CA 1
ATOM 1293 C C . LEU A 1 158 ? 5.170 -16.893 -5.288 1.00 92.69 158 LEU A C 1
ATOM 1295 O O . LEU A 1 158 ? 5.018 -17.680 -6.222 1.00 92.69 158 LEU A O 1
ATOM 1299 N N . ASN A 1 159 ? 5.141 -17.291 -4.017 1.00 91.06 159 ASN A N 1
ATOM 1300 C CA . ASN A 1 159 ? 4.827 -18.649 -3.556 1.00 91.06 159 ASN A CA 1
ATOM 1301 C C . ASN A 1 159 ? 3.329 -18.989 -3.693 1.00 91.06 159 ASN A C 1
ATOM 1303 O O . ASN A 1 159 ? 2.682 -19.465 -2.755 1.00 91.06 159 ASN A O 1
ATOM 1307 N N . ASP A 1 160 ? 2.771 -18.718 -4.865 1.00 93.25 160 ASP A N 1
ATOM 1308 C CA . ASP A 1 160 ? 1.381 -18.960 -5.207 1.00 93.25 160 ASP A CA 1
ATOM 1309 C C . ASP A 1 160 ? 1.107 -20.454 -5.395 1.00 93.25 160 ASP A C 1
ATOM 1311 O O . ASP A 1 160 ? 1.818 -21.149 -6.119 1.00 93.25 160 ASP A O 1
ATOM 1315 N N . VAL A 1 161 ? 0.050 -20.956 -4.758 1.00 92.88 161 VAL A N 1
ATOM 1316 C CA . VAL A 1 161 ? -0.358 -22.365 -4.799 1.00 92.88 161 VAL A CA 1
ATOM 1317 C C . VAL A 1 161 ? -0.548 -22.898 -6.223 1.00 92.88 161 VAL A C 1
ATOM 1319 O O . VAL A 1 161 ? -0.379 -24.096 -6.440 1.00 92.88 161 VAL A O 1
ATOM 1322 N N . LEU A 1 162 ? -0.861 -22.033 -7.193 1.00 92.94 162 LEU A N 1
ATOM 1323 C CA . LEU A 1 162 ? -0.991 -22.412 -8.605 1.00 92.94 162 LEU A CA 1
ATOM 1324 C C . LEU A 1 162 ? 0.353 -22.695 -9.299 1.00 92.94 162 LEU A C 1
ATOM 1326 O O . LEU A 1 162 ? 0.369 -23.358 -10.332 1.00 92.94 162 LEU A O 1
ATOM 1330 N N . VAL A 1 163 ? 1.469 -22.238 -8.724 1.00 90.44 163 VAL A N 1
ATOM 1331 C CA . VAL A 1 163 ? 2.840 -22.471 -9.216 1.00 90.44 163 VAL A CA 1
ATOM 1332 C C . VAL A 1 163 ? 3.484 -23.690 -8.542 1.00 90.44 163 VAL A C 1
ATOM 1334 O O . VAL A 1 163 ? 4.527 -24.167 -8.981 1.00 90.44 163 VAL A O 1
ATOM 1337 N N . LYS A 1 164 ? 2.863 -24.240 -7.492 1.00 88.56 164 LYS A N 1
ATOM 1338 C CA . LYS A 1 164 ? 3.413 -25.346 -6.700 1.00 88.56 164 LYS A CA 1
ATOM 1339 C C . LYS A 1 164 ? 3.798 -26.555 -7.560 1.00 88.56 164 LYS A C 1
ATOM 1341 O O . LYS A 1 164 ? 2.942 -27.153 -8.210 1.00 88.56 164 LYS A O 1
ATOM 1346 N N . GLY A 1 165 ? 5.069 -26.956 -7.490 1.00 84.38 165 GLY A N 1
ATOM 1347 C CA . GLY A 1 165 ? 5.644 -28.058 -8.271 1.00 84.38 165 GLY A CA 1
ATOM 1348 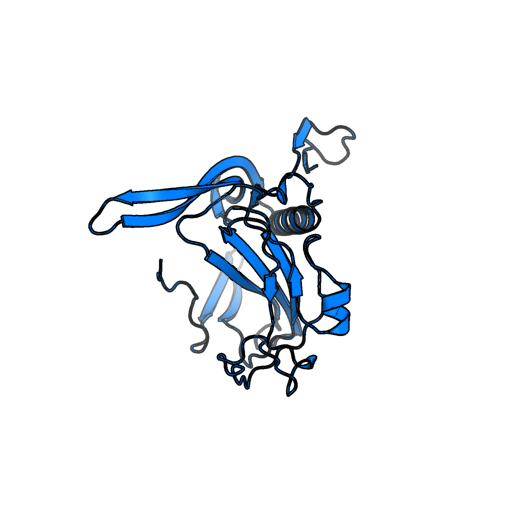C C . GLY A 1 165 ? 6.085 -27.687 -9.692 1.00 84.38 165 GLY A C 1
ATOM 1349 O O . GLY A 1 165 ? 6.647 -28.534 -10.382 1.00 84.38 165 GLY A O 1
ATOM 1350 N N . ASN A 1 166 ? 5.842 -26.447 -10.122 1.00 84.50 166 ASN A N 1
ATOM 1351 C CA . ASN A 1 166 ? 6.297 -25.868 -11.386 1.00 84.50 166 ASN A CA 1
ATOM 1352 C C . ASN A 1 166 ? 7.138 -24.606 -11.120 1.00 84.50 166 ASN A C 1
ATOM 1354 O O . ASN A 1 166 ? 7.055 -23.626 -11.860 1.00 84.50 166 ASN A O 1
ATOM 1358 N N . GLU A 1 167 ? 7.911 -24.589 -10.032 1.00 81.94 167 GLU A N 1
ATOM 1359 C CA . GLU A 1 167 ? 8.749 -23.453 -9.667 1.00 81.94 167 GLU A CA 1
ATOM 1360 C C . GLU A 1 167 ? 9.885 -23.296 -10.685 1.00 81.94 167 GLU A C 1
ATOM 1362 O O . GLU A 1 167 ? 10.843 -24.070 -10.706 1.00 81.94 167 GLU A O 1
ATOM 1367 N N . ILE A 1 168 ? 9.785 -22.283 -11.544 1.00 73.94 168 ILE A N 1
ATOM 1368 C CA . ILE A 1 168 ? 10.805 -21.991 -12.550 1.00 73.94 168 ILE A CA 1
ATOM 1369 C C . ILE A 1 168 ? 11.631 -20.805 -12.070 1.00 73.94 168 ILE A C 1
ATOM 1371 O O . ILE A 1 168 ? 11.112 -19.704 -11.889 1.00 73.94 168 ILE A O 1
ATOM 1375 N N . VAL A 1 169 ? 12.938 -21.013 -11.934 1.00 71.75 169 VAL A N 1
ATOM 1376 C CA . VAL A 1 169 ? 13.903 -19.917 -11.855 1.00 71.75 169 VAL A CA 1
ATOM 1377 C C . VAL A 1 169 ? 14.638 -19.860 -13.187 1.00 71.75 169 VAL A C 1
ATOM 1379 O O . VAL A 1 169 ? 15.192 -20.854 -13.648 1.00 71.75 169 VAL A O 1
ATOM 1382 N N . SER A 1 170 ? 14.602 -18.701 -13.845 1.00 72.50 170 SER A N 1
ATOM 1383 C CA . SER A 1 170 ? 15.227 -18.506 -15.163 1.00 72.50 170 SER A CA 1
ATOM 1384 C C . SER A 1 170 ? 16.746 -18.677 -15.120 1.00 72.50 170 SER A C 1
ATOM 1386 O O . SER A 1 170 ? 17.368 -19.087 -16.099 1.00 72.50 170 SER A O 1
ATOM 1388 N N . ARG A 1 171 ? 17.340 -18.362 -13.970 1.00 75.38 171 ARG A N 1
ATOM 1389 C CA . ARG A 1 171 ? 18.758 -18.524 -13.689 1.00 75.38 171 ARG A CA 1
ATOM 1390 C C . ARG A 1 171 ? 19.068 -19.953 -13.266 1.00 75.38 171 ARG A C 1
ATOM 1392 O O . ARG A 1 171 ? 18.642 -20.400 -12.208 1.00 75.38 171 ARG A O 1
ATOM 1399 N N . GLN A 1 172 ? 19.844 -20.644 -14.099 1.00 71.81 172 GLN A N 1
ATOM 1400 C CA . GLN A 1 172 ? 20.237 -22.042 -13.888 1.00 71.81 172 GLN A CA 1
ATOM 1401 C C . GLN A 1 172 ? 21.101 -22.245 -12.631 1.00 71.81 172 GLN A C 1
ATOM 1403 O O . GLN A 1 172 ? 21.169 -23.351 -12.104 1.00 71.81 172 GLN A O 1
ATOM 1408 N N . ASP A 1 173 ? 21.751 -21.185 -12.147 1.00 75.38 173 ASP A N 1
ATOM 1409 C CA . ASP A 1 173 ? 22.559 -21.154 -10.927 1.00 75.38 173 ASP A CA 1
ATOM 1410 C C . ASP A 1 173 ? 21.730 -21.003 -9.640 1.00 75.38 173 ASP A C 1
ATOM 1412 O O . ASP A 1 173 ? 22.265 -21.181 -8.545 1.00 75.38 173 ASP A O 1
ATOM 1416 N N . ILE A 1 174 ? 20.430 -20.713 -9.746 1.00 72.75 174 ILE A N 1
ATOM 1417 C CA . ILE A 1 174 ? 19.552 -20.508 -8.595 1.00 72.75 174 ILE A CA 1
ATOM 1418 C C . ILE A 1 174 ? 18.602 -21.696 -8.473 1.00 72.75 174 ILE A C 1
ATOM 1420 O O . ILE A 1 174 ? 17.741 -21.930 -9.319 1.00 72.75 174 ILE A O 1
ATOM 1424 N N . MET A 1 175 ? 18.735 -22.440 -7.376 1.00 70.94 175 MET A N 1
ATOM 1425 C CA . MET A 1 175 ? 17.757 -23.465 -7.029 1.00 70.94 175 MET A CA 1
ATOM 1426 C C . MET A 1 175 ? 16.449 -22.807 -6.583 1.00 70.94 175 MET A C 1
ATOM 1428 O O . MET A 1 175 ? 16.496 -21.903 -5.744 1.00 70.94 175 MET A O 1
ATOM 1432 N N . PRO A 1 176 ? 15.287 -23.255 -7.095 1.00 70.88 176 PRO A N 1
ATOM 1433 C CA . PRO A 1 176 ? 14.005 -22.781 -6.606 1.00 70.88 176 PRO A CA 1
ATOM 1434 C C . PRO A 1 176 ? 13.913 -22.986 -5.094 1.00 70.88 176 PRO A C 1
ATOM 1436 O O . PRO A 1 176 ? 14.139 -24.088 -4.584 1.00 70.88 176 PRO A O 1
ATOM 1439 N N . THR A 1 177 ? 13.593 -21.921 -4.365 1.00 69.75 177 THR A N 1
ATOM 1440 C CA . THR A 1 177 ? 13.408 -22.007 -2.919 1.00 69.75 177 THR A CA 1
ATOM 1441 C C . THR A 1 177 ? 12.210 -22.904 -2.633 1.00 69.75 177 THR A C 1
ATOM 1443 O O . THR A 1 177 ? 11.075 -22.571 -2.972 1.00 69.75 177 THR A O 1
ATOM 1446 N N . THR A 1 178 ? 12.448 -24.045 -1.989 1.00 70.44 178 THR A N 1
ATOM 1447 C CA . THR A 1 178 ? 11.354 -24.920 -1.563 1.00 70.44 178 THR A CA 1
ATOM 1448 C C . THR A 1 178 ? 10.621 -24.268 -0.393 1.00 70.44 178 THR A C 1
ATOM 1450 O O . THR A 1 178 ? 11.204 -23.976 0.650 1.00 70.44 178 THR A O 1
ATOM 1453 N N . THR A 1 179 ? 9.325 -24.008 -0.567 1.00 79.69 179 THR A N 1
ATOM 1454 C CA . THR A 1 179 ? 8.456 -23.486 0.492 1.00 79.69 179 THR A CA 1
ATOM 1455 C C . THR A 1 179 ? 7.370 -24.492 0.834 1.00 79.69 179 THR A C 1
ATOM 1457 O O . THR A 1 179 ? 6.768 -25.136 -0.027 1.00 79.69 179 THR A O 1
ATOM 1460 N N . THR A 1 180 ? 7.097 -24.633 2.125 1.00 81.69 180 THR A N 1
ATOM 1461 C CA . THR A 1 180 ? 5.951 -25.402 2.623 1.00 81.69 180 THR A CA 1
ATOM 1462 C C . THR A 1 180 ? 4.713 -24.526 2.798 1.00 81.69 180 THR A C 1
ATOM 1464 O O . THR A 1 180 ? 3.598 -25.047 2.847 1.00 81.69 180 THR A O 1
ATOM 1467 N N . LYS A 1 181 ? 4.892 -23.200 2.849 1.00 85.44 181 LYS A N 1
ATOM 1468 C CA . LYS A 1 181 ? 3.824 -22.213 3.003 1.00 85.44 181 LYS A CA 1
ATOM 1469 C C . LYS A 1 181 ? 3.474 -21.648 1.633 1.00 85.44 181 LYS A C 1
ATOM 1471 O O . LYS A 1 181 ? 4.230 -20.855 1.076 1.00 85.44 181 LYS A O 1
ATOM 1476 N N . TRP A 1 182 ? 2.338 -22.083 1.105 1.00 89.88 182 TRP A N 1
ATOM 1477 C CA . TRP A 1 182 ? 1.799 -21.647 -0.181 1.00 89.88 182 TRP A CA 1
ATOM 1478 C C . TRP A 1 182 ? 0.632 -20.700 0.049 1.00 89.88 182 TRP A C 1
ATOM 1480 O O . TRP A 1 182 ? -0.220 -20.975 0.897 1.00 89.88 182 TRP A O 1
ATOM 1490 N N . ILE A 1 183 ? 0.588 -19.608 -0.709 1.00 92.69 183 ILE A N 1
ATOM 1491 C CA . ILE A 1 183 ? -0.488 -18.622 -0.625 1.00 92.69 183 ILE A CA 1
ATOM 1492 C C . ILE A 1 183 ? -1.467 -18.815 -1.773 1.00 92.69 183 ILE A C 1
ATOM 1494 O O . ILE A 1 183 ? -1.085 -19.137 -2.894 1.00 92.69 183 ILE A O 1
ATOM 1498 N N . LYS A 1 184 ? -2.754 -18.634 -1.487 1.00 94.31 184 LYS A N 1
ATOM 1499 C CA . LYS A 1 184 ? -3.792 -18.588 -2.512 1.00 94.31 184 LYS A CA 1
ATOM 1500 C C . LYS A 1 184 ? -4.166 -17.131 -2.732 1.00 94.31 184 LYS A C 1
ATOM 1502 O O . LYS A 1 184 ? -4.743 -16.514 -1.839 1.00 94.31 184 LYS A O 1
ATOM 1507 N N . LEU A 1 185 ? -3.797 -16.605 -3.895 1.00 96.12 185 LEU A N 1
ATOM 1508 C CA . LEU A 1 185 ? -4.066 -15.220 -4.269 1.00 96.12 185 LEU A CA 1
ATOM 1509 C C . LEU A 1 185 ? -5.532 -15.062 -4.696 1.00 96.12 185 LEU A C 1
ATOM 1511 O O . LEU A 1 185 ? -6.037 -15.855 -5.497 1.00 96.12 185 LEU A O 1
ATOM 1515 N N . HIS A 1 186 ? -6.195 -14.032 -4.182 1.00 95.81 186 HIS A N 1
ATOM 1516 C CA . HIS A 1 186 ? -7.553 -13.632 -4.538 1.00 95.81 186 HIS A CA 1
ATOM 1517 C C . HIS A 1 186 ? -7.579 -12.148 -4.919 1.00 95.81 186 HIS A C 1
ATOM 1519 O O . HIS A 1 186 ? -6.756 -11.382 -4.432 1.00 95.81 186 HIS A O 1
ATOM 1525 N N . GLU A 1 187 ? -8.520 -11.752 -5.786 1.00 95.12 187 GLU A N 1
ATOM 1526 C CA . GLU A 1 187 ? -8.790 -10.337 -6.114 1.00 95.12 187 GLU A CA 1
ATOM 1527 C C . GLU A 1 187 ? -7.519 -9.528 -6.442 1.00 95.12 187 GLU A C 1
ATOM 1529 O O . GLU A 1 187 ? -7.317 -8.431 -5.926 1.00 95.12 187 GLU A O 1
ATOM 1534 N N . CYS A 1 188 ? -6.628 -10.100 -7.261 1.00 96.62 188 CYS A N 1
ATOM 1535 C CA . CYS A 1 188 ? -5.403 -9.418 -7.660 1.00 96.62 188 CYS A CA 1
ATOM 1536 C C . CYS A 1 188 ? -5.733 -8.136 -8.433 1.00 96.62 188 CYS A C 1
ATOM 1538 O O . CYS A 1 188 ? -6.557 -8.152 -9.346 1.00 96.62 188 CYS A O 1
ATOM 1540 N N . HIS A 1 189 ? -5.044 -7.057 -8.092 1.00 96.44 189 HIS A N 1
ATOM 1541 C CA . HIS A 1 189 ? -5.092 -5.782 -8.787 1.00 96.44 189 HIS A CA 1
ATOM 1542 C C . HIS A 1 189 ? -3.664 -5.307 -9.027 1.00 96.44 189 HIS A C 1
ATOM 1544 O O . HIS A 1 189 ? -2.836 -5.349 -8.112 1.00 96.44 189 HIS A O 1
ATOM 1550 N N . PHE A 1 190 ? -3.374 -4.874 -10.247 1.00 96.19 190 PHE A N 1
ATOM 1551 C CA . PHE A 1 190 ? -2.021 -4.578 -10.693 1.00 96.19 190 PHE A CA 1
ATOM 1552 C C . PHE A 1 190 ? -1.872 -3.118 -11.082 1.00 96.19 190 PHE A C 1
ATOM 1554 O O . PHE A 1 190 ? -2.798 -2.483 -11.582 1.00 96.19 190 PHE A O 1
ATOM 1561 N N . HIS A 1 191 ? -0.681 -2.582 -10.846 1.00 94.94 191 HIS A N 1
ATOM 1562 C CA . HIS A 1 191 ? -0.329 -1.285 -11.383 1.00 94.94 191 HIS A CA 1
ATOM 1563 C C . HIS A 1 191 ? -0.174 -1.399 -12.895 1.00 94.94 191 HIS A C 1
ATOM 1565 O O . HIS A 1 191 ? 0.264 -2.422 -13.419 1.00 94.94 191 HIS A O 1
ATOM 1571 N N . ARG A 1 192 ? -0.432 -0.307 -13.609 1.00 90.81 192 ARG A N 1
ATOM 1572 C CA . ARG A 1 192 ? -0.408 -0.270 -15.082 1.00 90.81 192 ARG A CA 1
ATOM 1573 C C . ARG A 1 192 ? 0.947 -0.582 -15.725 1.00 90.81 192 ARG A C 1
ATOM 1575 O O . ARG A 1 192 ? 1.025 -0.670 -16.944 1.00 90.81 192 ARG A O 1
ATOM 1582 N N . CYS A 1 193 ? 2.017 -0.676 -14.938 1.00 90.69 193 CYS A N 1
ATOM 1583 C CA . CYS A 1 193 ? 3.332 -1.085 -15.431 1.00 90.69 193 CYS A CA 1
ATOM 1584 C C . CYS A 1 193 ? 3.510 -2.611 -15.499 1.00 90.69 193 CYS A C 1
ATOM 1586 O O . CYS A 1 193 ? 4.538 -3.063 -16.005 1.00 90.69 193 CYS A O 1
ATOM 1588 N N . VAL A 1 194 ? 2.544 -3.382 -14.988 1.00 94.62 194 VAL A N 1
ATOM 1589 C CA . VAL A 1 194 ? 2.529 -4.847 -14.998 1.00 94.62 194 VAL A CA 1
ATOM 1590 C C . VAL A 1 194 ? 1.799 -5.361 -16.236 1.00 94.62 194 VAL A C 1
ATOM 1592 O O . VAL A 1 194 ? 0.746 -4.848 -16.607 1.00 94.62 194 VAL A O 1
ATOM 1595 N N . ASP A 1 195 ? 2.337 -6.416 -16.839 1.00 95.94 195 ASP A N 1
ATOM 1596 C CA . ASP A 1 195 ? 1.665 -7.194 -17.875 1.00 95.94 195 ASP A CA 1
ATOM 1597 C C . ASP A 1 195 ? 0.747 -8.252 -17.231 1.00 95.94 195 ASP A C 1
ATOM 1599 O O . ASP A 1 195 ? 1.186 -9.312 -16.765 1.00 95.94 195 ASP A O 1
ATOM 1603 N N . GLU A 1 196 ? -0.549 -7.937 -17.170 1.00 96.06 196 GLU A N 1
ATOM 1604 C CA . GLU A 1 196 ? -1.565 -8.819 -16.587 1.00 96.06 196 GLU A CA 1
ATOM 1605 C C . GLU A 1 196 ? -1.785 -10.105 -17.400 1.00 96.06 196 GLU A C 1
ATOM 1607 O O . GLU A 1 196 ? -2.103 -11.147 -16.822 1.00 96.06 196 GLU A O 1
ATOM 1612 N N . ASP A 1 197 ? -1.583 -10.083 -18.719 1.00 97.44 197 ASP A N 1
ATOM 1613 C CA . ASP A 1 197 ? -1.759 -11.260 -19.579 1.00 97.44 197 ASP A CA 1
ATOM 1614 C C . ASP A 1 197 ? -0.665 -12.301 -19.309 1.00 97.44 197 ASP A C 1
ATOM 1616 O O . ASP A 1 197 ? -0.923 -13.515 -19.229 1.00 97.44 197 ASP A O 1
ATOM 1620 N N . VAL A 1 198 ? 0.563 -11.833 -19.076 1.00 96.62 198 VAL A N 1
ATOM 1621 C CA . VAL A 1 198 ? 1.666 -12.687 -18.626 1.00 96.62 198 VAL A CA 1
ATOM 1622 C C . VAL A 1 198 ? 1.375 -13.262 -17.241 1.00 96.62 198 VAL A C 1
ATOM 1624 O O . VAL A 1 198 ? 1.580 -14.464 -17.034 1.00 96.62 198 VAL A O 1
ATOM 1627 N N . PHE A 1 199 ? 0.827 -12.475 -16.310 1.00 96.75 199 PHE A N 1
ATOM 1628 C CA . PHE A 1 199 ? 0.432 -13.004 -15.002 1.00 96.75 199 PHE A CA 1
ATOM 1629 C C . PHE A 1 199 ? -0.670 -14.067 -15.122 1.00 96.75 199 PHE A C 1
ATOM 1631 O O . PHE A 1 199 ? -0.570 -15.138 -14.521 1.00 96.75 199 PHE A O 1
ATOM 1638 N N . ASN A 1 200 ? -1.696 -13.822 -15.934 1.00 95.62 200 ASN A N 1
ATOM 1639 C CA . ASN A 1 200 ? -2.811 -14.750 -16.113 1.00 95.62 200 ASN A CA 1
ATOM 1640 C C . ASN A 1 200 ? -2.379 -16.087 -16.732 1.00 95.62 200 ASN A C 1
ATOM 1642 O O . ASN A 1 200 ? -2.929 -17.132 -16.382 1.00 95.62 200 ASN A O 1
ATOM 1646 N N . SER A 1 201 ? -1.380 -16.068 -17.617 1.00 94.38 201 SER A N 1
ATOM 1647 C CA . SER A 1 201 ? -0.878 -17.268 -18.297 1.00 94.38 201 SER A CA 1
ATOM 1648 C C . SER A 1 201 ? 0.202 -18.023 -17.517 1.00 94.38 201 SER A C 1
ATOM 1650 O O . SER A 1 201 ? 0.241 -19.252 -17.569 1.00 94.38 201 SER A O 1
ATOM 1652 N N . SER A 1 202 ? 1.074 -17.314 -16.796 1.00 92.62 202 SER A N 1
ATOM 1653 C CA . SER A 1 202 ? 2.293 -17.893 -16.207 1.00 92.62 202 SER A CA 1
ATOM 1654 C C . SER A 1 202 ? 2.437 -17.695 -14.698 1.00 92.62 202 SER A C 1
ATOM 1656 O O . SER A 1 202 ? 3.333 -18.283 -14.096 1.00 92.62 202 SER A O 1
ATOM 1658 N N . ARG A 1 203 ? 1.578 -16.872 -14.081 1.00 94.19 203 ARG A N 1
ATOM 1659 C CA . ARG A 1 203 ? 1.667 -16.425 -12.676 1.00 94.19 203 ARG A CA 1
ATOM 1660 C C . ARG A 1 203 ? 2.954 -15.664 -12.332 1.00 94.19 203 ARG A C 1
ATOM 1662 O O . ARG A 1 203 ? 3.237 -15.439 -11.157 1.00 94.19 203 ARG A O 1
ATOM 1669 N N . VAL A 1 204 ? 3.710 -15.230 -13.341 1.00 93.56 204 VAL A N 1
ATOM 1670 C CA . VAL A 1 204 ? 4.860 -14.333 -13.192 1.00 93.56 204 VAL A CA 1
ATOM 1671 C C . VAL A 1 204 ? 4.386 -12.893 -13.331 1.00 93.56 204 VAL A C 1
ATOM 1673 O O . VAL A 1 204 ? 3.667 -12.559 -14.269 1.00 93.56 204 VAL A O 1
ATOM 1676 N N . ILE A 1 205 ? 4.811 -12.030 -12.413 1.00 96.06 205 ILE A N 1
ATOM 1677 C CA . ILE A 1 205 ? 4.539 -10.595 -12.475 1.00 96.06 205 ILE A CA 1
ATOM 1678 C C . ILE A 1 205 ? 5.652 -9.973 -13.316 1.00 96.06 205 ILE A C 1
ATOM 1680 O O . ILE A 1 205 ? 6.776 -9.800 -12.838 1.00 96.06 205 ILE A O 1
ATOM 1684 N N . LEU A 1 206 ? 5.355 -9.707 -14.584 1.00 95.81 206 LEU A N 1
ATOM 1685 C CA . LEU A 1 206 ? 6.261 -9.053 -15.524 1.00 95.81 206 LEU A CA 1
ATOM 1686 C C . LEU A 1 206 ? 5.985 -7.549 -15.526 1.00 95.81 206 LEU A C 1
ATOM 1688 O O . LEU A 1 206 ? 4.834 -7.155 -15.686 1.00 95.81 206 LEU A O 1
ATOM 1692 N N . PHE A 1 207 ? 7.004 -6.712 -15.342 1.00 93.81 207 PHE A N 1
ATOM 1693 C CA . PHE A 1 207 ? 6.818 -5.261 -15.293 1.00 93.81 207 PHE A CA 1
ATOM 1694 C C . PHE A 1 207 ? 8.069 -4.486 -15.695 1.00 93.81 207 PHE A C 1
ATOM 1696 O O . PHE A 1 207 ? 9.192 -4.969 -15.553 1.00 93.81 207 PHE A O 1
ATOM 1703 N N . ASN A 1 208 ? 7.859 -3.244 -16.130 1.00 91.44 208 ASN A N 1
ATOM 1704 C CA . ASN A 1 208 ? 8.921 -2.252 -16.287 1.00 91.44 208 ASN A CA 1
ATOM 1705 C C . ASN A 1 208 ? 8.822 -1.265 -15.116 1.00 91.44 208 ASN A C 1
ATOM 1707 O O . ASN A 1 208 ? 7.831 -0.532 -15.033 1.00 91.44 208 ASN A O 1
ATOM 1711 N N . PRO A 1 209 ? 9.770 -1.275 -14.165 1.00 90.06 209 PRO A N 1
ATOM 1712 C CA . PRO A 1 209 ? 9.673 -0.423 -12.995 1.00 90.06 209 PRO A CA 1
ATOM 1713 C C . PRO A 1 209 ? 9.890 1.051 -13.348 1.00 90.06 209 PRO A C 1
ATOM 1715 O O . PRO A 1 209 ? 10.579 1.381 -14.314 1.00 90.06 209 PRO A O 1
ATOM 1718 N N . LEU A 1 210 ? 9.298 1.937 -12.544 1.00 88.81 210 LEU A N 1
ATOM 1719 C CA . LEU A 1 210 ? 9.520 3.376 -12.663 1.00 88.81 210 LEU A CA 1
ATOM 1720 C C . LEU A 1 210 ? 10.811 3.764 -11.948 1.00 88.81 210 LEU A C 1
ATOM 1722 O O . LEU A 1 210 ? 11.091 3.309 -10.839 1.00 88.81 210 LEU A O 1
ATOM 1726 N N . ASP A 1 211 ? 11.578 4.642 -12.576 1.00 87.75 211 ASP A N 1
ATOM 1727 C CA . ASP A 1 211 ? 12.860 5.080 -12.044 1.00 87.75 211 ASP A CA 1
ATOM 1728 C C . ASP A 1 211 ? 12.715 5.902 -10.764 1.00 87.75 211 ASP A C 1
ATOM 1730 O O . ASP A 1 211 ? 11.904 6.830 -10.712 1.00 87.75 211 ASP A O 1
ATOM 1734 N N . ALA A 1 212 ? 13.509 5.563 -9.740 1.00 89.50 212 ALA A N 1
ATOM 1735 C CA . ALA A 1 212 ? 13.602 6.301 -8.481 1.00 89.50 212 ALA A CA 1
ATOM 1736 C C . ALA A 1 212 ? 12.222 6.680 -7.901 1.00 89.50 212 ALA A C 1
ATOM 1738 O O . ALA A 1 212 ? 12.040 7.747 -7.307 1.00 89.50 212 ALA A O 1
ATOM 1739 N N . CYS A 1 213 ? 11.232 5.807 -8.095 1.00 89.19 213 CYS A N 1
ATOM 1740 C CA . CYS A 1 213 ? 9.839 6.048 -7.760 1.00 89.19 213 CYS A CA 1
ATOM 1741 C C . CYS A 1 213 ? 9.292 4.842 -7.009 1.00 89.19 213 CYS A C 1
ATOM 1743 O O . CYS A 1 213 ? 9.348 3.706 -7.482 1.00 89.19 213 CYS A O 1
ATOM 1745 N N . ARG A 1 214 ? 8.773 5.098 -5.807 1.00 92.81 214 ARG A N 1
ATOM 1746 C CA . ARG A 1 214 ? 8.100 4.075 -5.026 1.00 92.81 214 ARG A CA 1
ATOM 1747 C C . ARG A 1 214 ? 6.649 3.976 -5.473 1.00 92.81 214 ARG A C 1
ATOM 1749 O O . ARG A 1 214 ? 5.916 4.955 -5.395 1.00 92.81 214 ARG A O 1
ATOM 1756 N N . LEU A 1 215 ? 6.228 2.782 -5.868 1.00 91.88 215 LEU A N 1
ATOM 1757 C CA . LEU A 1 215 ? 4.852 2.515 -6.282 1.00 91.88 215 LEU A CA 1
ATOM 1758 C C . LEU A 1 215 ? 4.339 1.213 -5.681 1.00 91.88 215 LEU A C 1
ATOM 1760 O O . LEU A 1 215 ? 5.115 0.308 -5.368 1.00 91.88 215 LEU A O 1
ATOM 1764 N N . GLU A 1 216 ? 3.025 1.124 -5.518 1.00 95.12 216 GLU A N 1
ATOM 1765 C CA . GLU A 1 216 ? 2.349 -0.145 -5.266 1.00 95.12 216 GLU A CA 1
ATOM 1766 C C . GLU A 1 216 ? 2.293 -0.909 -6.592 1.00 95.12 216 GLU A C 1
ATOM 1768 O O . GLU A 1 216 ? 1.762 -0.399 -7.566 1.00 95.12 216 GLU A O 1
ATOM 1773 N N . LEU A 1 217 ? 2.925 -2.080 -6.663 1.00 96.06 217 LEU A N 1
ATOM 1774 C CA . LEU A 1 217 ? 3.033 -2.894 -7.877 1.00 96.06 217 LEU A CA 1
ATOM 1775 C C . LEU A 1 217 ? 1.802 -3.783 -8.052 1.00 96.06 217 LEU A C 1
ATOM 1777 O O . LEU A 1 217 ? 1.282 -3.944 -9.156 1.00 96.06 217 LEU A O 1
ATOM 1781 N N . MET A 1 218 ? 1.358 -4.384 -6.950 1.00 97.12 218 MET A N 1
ATOM 1782 C CA . MET A 1 218 ? 0.171 -5.223 -6.904 1.00 97.12 218 MET A CA 1
ATOM 1783 C C . MET A 1 218 ? -0.445 -5.216 -5.509 1.00 97.12 218 MET A C 1
ATOM 1785 O O . MET A 1 218 ? 0.265 -5.127 -4.502 1.00 97.12 218 MET A O 1
ATOM 1789 N N . MET A 1 219 ? -1.754 -5.428 -5.460 1.00 96.69 219 MET A N 1
ATOM 1790 C CA . MET A 1 219 ? -2.456 -5.837 -4.252 1.00 96.69 219 MET A CA 1
ATOM 1791 C C . MET A 1 219 ? -3.268 -7.099 -4.503 1.00 96.69 219 MET A C 1
ATOM 1793 O O . MET A 1 219 ? -3.710 -7.359 -5.620 1.00 96.69 219 MET A O 1
ATOM 1797 N N . PHE A 1 220 ? -3.452 -7.897 -3.462 1.00 97.19 220 PHE A N 1
ATOM 1798 C CA . PHE A 1 220 ? -4.269 -9.104 -3.510 1.00 97.19 220 PHE A CA 1
ATOM 1799 C C . PHE A 1 220 ? -4.779 -9.447 -2.116 1.00 97.19 220 PHE A C 1
ATOM 1801 O O . PHE A 1 220 ? -4.208 -9.038 -1.103 1.00 97.19 220 PHE A O 1
ATOM 1808 N N . THR A 1 221 ? -5.851 -10.225 -2.052 1.00 97.00 221 THR A N 1
ATOM 1809 C CA . THR A 1 221 ? -6.384 -10.750 -0.800 1.00 97.00 221 THR A CA 1
ATOM 1810 C C . THR A 1 221 ? -5.965 -12.200 -0.574 1.00 97.00 221 THR A C 1
ATOM 1812 O O . THR A 1 221 ? -5.756 -12.978 -1.509 1.00 97.00 221 THR A O 1
ATOM 1815 N N . THR A 1 222 ? -5.812 -12.573 0.696 1.00 94.94 222 THR A N 1
ATOM 1816 C CA . THR A 1 222 ? -5.543 -13.952 1.123 1.00 94.94 222 THR A CA 1
ATOM 1817 C C . THR A 1 222 ? -6.416 -14.344 2.314 1.00 94.94 222 THR A C 1
ATOM 1819 O O . THR A 1 222 ? -7.071 -13.517 2.959 1.00 94.94 222 THR A O 1
ATOM 1822 N N . VAL A 1 223 ? -6.451 -15.646 2.601 1.00 90.31 223 VAL A N 1
ATOM 1823 C CA . VAL A 1 223 ? -7.087 -16.174 3.811 1.00 90.31 223 VAL A CA 1
ATOM 1824 C C . VAL A 1 223 ? -6.109 -16.061 4.976 1.00 90.31 223 VAL A C 1
ATOM 1826 O O . VAL A 1 223 ? -4.928 -16.371 4.831 1.00 90.31 223 VAL A O 1
ATOM 1829 N N . PHE A 1 224 ? -6.606 -15.670 6.149 1.00 89.88 224 PHE A N 1
ATOM 1830 C CA . PHE A 1 224 ? -5.816 -15.702 7.371 1.00 89.88 224 PHE A CA 1
ATOM 1831 C C . PHE A 1 224 ? -5.490 -17.155 7.736 1.00 89.88 224 PHE A C 1
ATOM 1833 O O . PHE A 1 224 ? -6.369 -17.922 8.124 1.00 89.88 224 PHE A O 1
ATOM 1840 N N . ALA A 1 225 ? -4.229 -17.543 7.553 1.00 84.06 225 ALA A N 1
ATOM 1841 C CA . ALA A 1 225 ? -3.782 -18.927 7.709 1.00 84.06 225 ALA A CA 1
ATOM 1842 C C . ALA A 1 225 ? -3.401 -19.294 9.154 1.00 84.06 225 ALA A C 1
ATOM 1844 O O . ALA A 1 225 ? -3.209 -20.472 9.464 1.00 84.06 225 ALA A O 1
ATOM 1845 N N . GLU A 1 226 ? -3.274 -18.302 10.036 1.00 83.56 226 GLU A N 1
ATOM 1846 C CA . GLU A 1 226 ? -2.839 -18.518 11.411 1.00 83.56 226 GLU A CA 1
ATOM 1847 C C . GLU A 1 226 ? -3.993 -18.984 12.306 1.00 83.56 226 GLU A C 1
ATOM 1849 O O . GLU A 1 226 ? -5.145 -18.577 12.168 1.00 83.56 226 GLU A O 1
ATOM 1854 N N . LYS A 1 227 ? -3.673 -19.850 13.273 1.00 78.31 227 LYS A N 1
ATOM 1855 C CA . LYS A 1 227 ? -4.675 -20.442 14.180 1.00 78.31 227 LYS A CA 1
ATOM 1856 C C . LYS A 1 227 ? -5.128 -19.497 15.290 1.00 78.31 227 LYS A C 1
ATOM 1858 O O . LYS A 1 227 ? -6.143 -19.746 15.934 1.00 78.31 227 LYS A O 1
ATOM 1863 N N . THR A 1 228 ? -4.347 -18.459 15.563 1.00 82.88 228 THR A N 1
ATOM 1864 C CA . THR A 1 228 ? -4.548 -17.538 16.684 1.00 82.88 228 THR A CA 1
ATOM 1865 C C . THR A 1 228 ? -4.433 -16.104 16.203 1.00 82.88 228 THR A C 1
ATOM 1867 O O . THR A 1 228 ? -3.604 -15.813 15.346 1.00 82.88 228 THR A O 1
ATOM 1870 N N . LEU A 1 229 ? -5.222 -15.204 16.787 1.00 88.12 229 LEU A N 1
ATOM 1871 C CA . LEU A 1 229 ? -5.120 -13.770 16.520 1.00 88.12 229 LEU A CA 1
ATOM 1872 C C . LEU A 1 229 ? -3.787 -13.193 17.030 1.00 88.12 229 LEU A C 1
ATOM 1874 O O . LEU A 1 229 ? -3.263 -13.700 18.026 1.00 88.12 229 LEU A O 1
ATOM 1878 N N . PRO A 1 230 ? -3.272 -12.102 16.430 1.00 86.25 230 PRO A N 1
ATOM 1879 C CA . PRO A 1 230 ? -2.070 -11.417 16.919 1.00 86.25 230 PRO A CA 1
ATOM 1880 C C . PRO A 1 230 ? -2.198 -10.920 18.362 1.00 86.25 230 PRO A C 1
ATOM 1882 O O . PRO A 1 230 ? -1.243 -10.942 19.138 1.00 86.25 230 PRO A O 1
ATOM 1885 N N . PHE A 1 231 ? -3.406 -10.506 18.733 1.00 88.62 231 PHE A N 1
ATOM 1886 C CA . PHE A 1 231 ? -3.775 -10.121 20.084 1.00 88.62 231 PHE A CA 1
ATOM 1887 C C . PHE A 1 231 ? -5.261 -10.393 20.321 1.00 88.62 231 PHE A C 1
ATOM 1889 O O . PHE A 1 231 ? -6.052 -10.515 19.387 1.00 88.62 231 PHE A O 1
ATOM 1896 N N . THR A 1 232 ? -5.651 -10.448 21.589 1.00 88.88 232 THR A N 1
ATOM 1897 C CA . THR A 1 232 ? -7.052 -10.505 22.017 1.00 88.88 232 THR A CA 1
ATOM 1898 C C . THR A 1 232 ? -7.369 -9.312 22.904 1.00 88.88 232 THR A C 1
ATOM 1900 O O . THR A 1 232 ? -6.541 -8.941 23.741 1.00 88.88 232 THR A O 1
ATOM 1903 N N . LEU A 1 233 ? -8.567 -8.746 22.756 1.00 88.31 233 LEU A N 1
ATOM 1904 C CA . LEU A 1 233 ? -9.051 -7.634 23.567 1.00 88.31 233 LEU A CA 1
ATOM 1905 C C . LEU A 1 233 ? -10.291 -8.077 24.342 1.00 88.31 233 LEU A C 1
ATOM 1907 O O . LEU A 1 233 ? -11.299 -8.461 23.756 1.00 88.31 233 LEU A O 1
ATOM 1911 N N . ARG A 1 234 ? -10.230 -8.005 25.670 1.00 89.38 234 ARG A N 1
ATOM 1912 C CA . ARG A 1 234 ? -11.401 -8.190 26.529 1.00 89.38 234 ARG A CA 1
ATOM 1913 C C . ARG A 1 234 ? -11.812 -6.838 27.080 1.00 89.38 234 ARG A C 1
ATOM 1915 O O . ARG A 1 234 ? -11.002 -6.208 27.743 1.00 89.38 234 ARG A O 1
ATOM 1922 N N . THR A 1 235 ? -13.066 -6.449 26.885 1.00 90.06 235 THR A N 1
ATOM 1923 C CA . THR A 1 235 ? -13.617 -5.208 27.444 1.00 90.06 235 THR A CA 1
ATOM 1924 C C . THR A 1 235 ? -14.839 -5.516 28.297 1.00 90.06 235 THR A C 1
ATOM 1926 O O . THR A 1 235 ? -15.717 -6.279 27.891 1.00 90.06 235 THR A O 1
ATOM 1929 N N . VAL A 1 236 ? -14.882 -4.938 29.492 1.00 91.06 236 VAL A N 1
ATOM 1930 C CA . VAL A 1 236 ? -16.004 -5.011 30.429 1.00 91.06 236 VAL A CA 1
ATOM 1931 C C . VAL A 1 236 ? -16.424 -3.585 30.761 1.00 91.06 236 VAL A C 1
ATOM 1933 O O . VAL A 1 236 ? -15.572 -2.729 30.980 1.00 91.06 236 VAL A O 1
ATOM 1936 N N . ALA A 1 237 ? -17.731 -3.342 30.779 1.00 93.25 237 ALA A N 1
ATOM 1937 C CA . ALA A 1 237 ? -18.307 -2.086 31.234 1.00 93.25 237 ALA A CA 1
ATOM 1938 C C . ALA A 1 237 ? -19.233 -2.361 32.424 1.00 93.25 237 ALA A C 1
ATOM 1940 O O . ALA A 1 237 ? -20.087 -3.250 32.343 1.00 93.25 237 ALA A O 1
ATOM 1941 N N . SER A 1 238 ? -19.058 -1.615 33.510 1.00 93.19 238 SER A N 1
ATOM 1942 C CA . SER A 1 238 ? -19.909 -1.629 34.702 1.00 93.19 238 SER A CA 1
ATOM 1943 C C . SER A 1 238 ? -20.581 -0.272 34.869 1.00 93.19 238 SER A C 1
ATOM 1945 O O . SER A 1 238 ? -19.964 0.770 34.667 1.00 93.19 238 SER A O 1
ATOM 1947 N N . ILE A 1 239 ? -21.865 -0.292 35.224 1.00 95.56 239 ILE A N 1
ATOM 1948 C CA . ILE A 1 239 ? -22.666 0.913 35.446 1.00 95.56 239 ILE A CA 1
ATOM 1949 C C . ILE A 1 239 ? -23.049 0.947 36.924 1.00 95.56 239 ILE A C 1
ATOM 1951 O O . ILE A 1 239 ? -23.721 0.035 37.409 1.00 95.56 239 ILE A O 1
ATOM 1955 N N . SER A 1 240 ? -22.643 2.008 37.615 1.00 93.06 240 SER A N 1
ATOM 1956 C CA . SER A 1 240 ? -22.896 2.238 39.038 1.00 93.06 240 SER A CA 1
ATOM 1957 C C . SER A 1 240 ? -23.587 3.590 39.210 1.00 93.06 240 SER A C 1
ATOM 1959 O O . SER A 1 240 ? -22.954 4.627 39.396 1.00 93.06 240 SER A O 1
ATOM 1961 N N . GLY A 1 241 ? -24.919 3.599 39.114 1.00 93.19 241 GLY A N 1
ATOM 1962 C CA . GLY A 1 241 ? -25.702 4.836 39.150 1.00 93.19 241 GLY A CA 1
ATOM 1963 C C . GLY A 1 241 ? -25.403 5.730 37.942 1.00 93.19 241 GLY A C 1
ATOM 1964 O O . GLY A 1 241 ? -25.760 5.375 36.822 1.00 93.19 241 GLY A O 1
ATOM 1965 N N . ALA A 1 242 ? -24.772 6.884 38.182 1.00 93.62 242 ALA A N 1
ATOM 1966 C CA . ALA A 1 242 ? -24.361 7.833 37.140 1.00 93.62 242 ALA A CA 1
ATOM 1967 C C . ALA A 1 242 ? -22.926 7.601 36.622 1.00 93.62 242 ALA A C 1
ATOM 1969 O O . ALA A 1 242 ? -22.497 8.279 35.692 1.00 93.62 242 ALA A O 1
ATOM 1970 N N . GLU A 1 243 ? -22.181 6.668 37.218 1.00 94.12 243 GLU A N 1
ATOM 1971 C CA . GLU A 1 243 ? -20.813 6.342 36.824 1.00 94.12 243 GLU A CA 1
ATOM 1972 C C . GLU A 1 243 ? -20.796 5.143 35.870 1.00 94.12 243 GLU A C 1
ATOM 1974 O O . GLU A 1 243 ? -21.461 4.130 36.106 1.00 94.12 243 GLU A O 1
ATOM 1979 N N . VAL A 1 244 ? -20.021 5.258 34.790 1.00 94.94 244 VAL A N 1
ATOM 1980 C CA . VAL A 1 244 ? -19.738 4.161 33.861 1.00 94.94 244 VAL A CA 1
ATOM 1981 C C . VAL A 1 244 ? -18.242 3.901 33.895 1.00 94.94 244 VAL A C 1
ATOM 1983 O O . VAL A 1 244 ? -17.450 4.748 33.488 1.00 94.94 244 VAL A O 1
ATOM 1986 N N . GLU A 1 245 ? -17.859 2.717 34.351 1.00 94.62 245 GLU A N 1
ATOM 1987 C CA . GLU A 1 245 ? -16.475 2.263 34.343 1.00 94.62 245 GLU A CA 1
ATOM 1988 C C . GLU A 1 245 ? -16.268 1.306 33.167 1.00 94.62 245 GLU A C 1
ATOM 1990 O O . GLU A 1 245 ? -17.032 0.358 32.977 1.00 94.62 245 GLU A O 1
ATOM 1995 N N . VAL A 1 246 ? -15.229 1.549 32.367 1.00 95.00 246 VAL A N 1
ATOM 1996 C CA . VAL A 1 246 ? -14.847 0.684 31.246 1.00 95.00 246 VAL A CA 1
ATOM 1997 C C . VAL A 1 246 ? -13.429 0.184 31.473 1.00 95.00 246 VAL A C 1
ATOM 1999 O O . VAL A 1 246 ? -12.479 0.962 31.494 1.00 95.00 246 VAL A O 1
ATOM 2002 N N . GLN A 1 247 ? -13.276 -1.131 31.593 1.00 94.19 247 GLN A N 1
ATOM 2003 C CA . GLN A 1 247 ? -11.987 -1.795 31.755 1.00 94.19 247 GLN A CA 1
ATOM 2004 C C . GLN A 1 247 ? -11.689 -2.650 30.526 1.00 94.19 247 GLN A C 1
ATOM 2006 O O . GLN A 1 247 ? -12.531 -3.431 30.077 1.00 94.19 247 GLN A O 1
ATOM 2011 N N . SER A 1 248 ? -10.484 -2.506 29.972 1.00 92.56 248 SER A N 1
ATOM 2012 C CA . SER A 1 248 ? -10.033 -3.277 28.812 1.00 92.56 248 SER A CA 1
ATOM 2013 C C . SER A 1 248 ? -8.687 -3.944 29.074 1.00 92.56 248 SER A C 1
ATOM 2015 O O . SER A 1 248 ? -7.752 -3.308 29.553 1.00 92.56 248 SER A O 1
ATOM 2017 N N . TRP A 1 249 ? -8.576 -5.221 28.714 1.00 92.25 249 TRP A N 1
ATOM 2018 C CA . TRP A 1 249 ? -7.356 -6.018 28.803 1.00 92.25 249 TRP A CA 1
ATOM 2019 C C . TRP A 1 249 ? -6.917 -6.437 27.403 1.00 92.25 249 TRP A C 1
ATOM 2021 O O . TRP A 1 249 ? -7.615 -7.202 26.732 1.00 92.25 249 TRP A O 1
ATOM 2031 N N . LEU A 1 250 ? -5.746 -5.956 26.989 1.00 90.69 250 LEU A N 1
ATOM 2032 C CA . LEU A 1 250 ? -5.064 -6.381 25.771 1.00 90.69 250 LEU A CA 1
ATOM 2033 C C . LEU A 1 250 ? -4.078 -7.503 26.113 1.00 90.69 250 LEU A C 1
ATOM 2035 O O . LEU A 1 250 ? -3.229 -7.343 26.990 1.00 90.69 250 LEU A O 1
ATOM 2039 N N . ARG A 1 251 ? -4.169 -8.633 25.412 1.00 89.00 251 ARG A N 1
ATOM 2040 C CA . ARG A 1 251 ? -3.217 -9.745 25.531 1.00 89.00 251 ARG A CA 1
ATOM 2041 C C . ARG A 1 251 ? -2.603 -10.034 24.168 1.00 89.00 251 ARG A C 1
ATOM 2043 O O . ARG A 1 251 ? -3.328 -10.393 23.246 1.00 89.00 251 ARG A O 1
ATOM 2050 N N . MET A 1 252 ? -1.283 -9.905 24.071 1.00 89.25 252 MET A N 1
ATOM 2051 C CA . MET A 1 252 ? -0.514 -10.252 22.873 1.00 89.25 252 MET A CA 1
ATOM 2052 C C . MET A 1 252 ? -0.305 -11.767 22.784 1.00 89.25 252 MET A C 1
ATOM 2054 O O . MET A 1 252 ? -0.094 -12.429 23.805 1.00 89.25 252 MET A O 1
ATOM 2058 N N . SER A 1 253 ? -0.343 -12.311 21.571 1.00 86.62 253 SER A N 1
ATOM 2059 C CA . SER A 1 253 ? -0.019 -13.714 21.306 1.00 86.62 253 SER A CA 1
ATOM 2060 C C . SER A 1 253 ? 1.489 -13.893 21.145 1.00 86.62 253 SER A C 1
ATOM 2062 O O . SER A 1 253 ? 2.135 -13.143 20.424 1.00 86.62 253 SER A O 1
ATOM 2064 N N . SER A 1 254 ? 2.061 -14.925 21.767 1.00 77.31 254 SER A N 1
ATOM 2065 C CA . SER A 1 254 ? 3.514 -15.168 21.765 1.00 77.31 254 SER A CA 1
ATOM 2066 C C . SER A 1 254 ? 4.103 -15.532 20.396 1.00 77.31 254 SER A C 1
ATOM 2068 O O . SER A 1 254 ? 5.314 -15.467 20.225 1.00 77.31 254 SER A O 1
ATOM 2070 N N . GLY A 1 255 ? 3.266 -15.947 19.438 1.00 72.44 255 GLY A N 1
ATOM 2071 C CA . GLY A 1 255 ? 3.683 -16.301 18.075 1.00 72.44 255 GLY A CA 1
ATOM 2072 C C . GLY A 1 255 ? 3.773 -15.120 17.107 1.00 72.44 255 GLY A C 1
ATOM 2073 O O . GLY A 1 255 ? 4.195 -15.313 15.973 1.00 72.44 255 GLY A O 1
ATOM 2074 N N . PHE A 1 256 ? 3.380 -13.920 17.539 1.00 71.12 256 PHE A N 1
ATOM 2075 C CA . PHE A 1 256 ? 3.439 -12.708 16.729 1.00 71.12 256 PHE A CA 1
ATOM 2076 C C . PHE A 1 256 ? 4.470 -11.763 17.343 1.00 71.12 256 PHE A C 1
ATOM 2078 O O . PHE A 1 256 ? 4.229 -11.155 18.385 1.00 71.12 256 PHE A O 1
ATOM 2085 N N . SER A 1 257 ? 5.635 -11.648 16.710 1.00 56.09 257 SER A N 1
ATOM 2086 C CA . SER A 1 257 ? 6.573 -10.568 17.006 1.00 56.09 257 SER A CA 1
ATOM 2087 C C . SER A 1 257 ? 6.059 -9.279 16.374 1.00 56.09 257 SER A C 1
ATOM 2089 O O . SER A 1 257 ? 5.585 -9.286 15.238 1.00 56.09 257 SER A O 1
ATOM 2091 N N . SER A 1 258 ? 6.165 -8.152 17.077 1.00 54.03 258 SER A N 1
ATOM 2092 C CA . SER A 1 258 ? 6.052 -6.859 16.407 1.00 54.03 258 SER A CA 1
ATOM 2093 C C . SER A 1 258 ? 7.171 -6.771 15.372 1.00 54.03 258 SER A C 1
ATOM 2095 O O . SER A 1 258 ? 8.334 -6.872 15.751 1.00 54.03 258 SER A O 1
ATOM 2097 N N . ASN A 1 259 ? 6.845 -6.515 14.104 1.00 50.75 259 ASN A N 1
ATOM 2098 C CA . ASN A 1 259 ? 7.833 -6.203 13.060 1.00 50.75 259 ASN A CA 1
ATOM 2099 C C . ASN A 1 259 ? 8.619 -4.900 13.336 1.00 50.75 259 ASN A C 1
ATOM 2101 O O . ASN A 1 259 ? 9.414 -4.477 12.507 1.00 50.75 259 ASN A O 1
ATOM 2105 N N . CYS A 1 260 ? 8.429 -4.267 14.499 1.00 44.84 260 CYS A N 1
ATOM 2106 C CA . CYS A 1 260 ? 9.329 -3.257 15.043 1.00 44.84 260 CYS A CA 1
ATOM 2107 C C . CYS A 1 260 ? 10.619 -3.911 15.570 1.00 44.84 260 CYS A C 1
ATOM 2109 O O . CYS A 1 260 ? 10.949 -3.765 16.745 1.00 44.84 260 CYS A O 1
ATOM 2111 N N . ASP A 1 261 ? 11.325 -4.657 14.724 1.00 34.75 261 ASP A N 1
ATOM 2112 C CA . ASP A 1 261 ? 12.754 -4.860 14.924 1.00 34.75 261 ASP A CA 1
ATOM 2113 C C . ASP A 1 261 ? 13.438 -3.634 14.294 1.00 34.75 261 ASP A C 1
ATOM 2115 O O . ASP A 1 261 ? 13.226 -3.380 13.103 1.00 34.75 261 ASP A O 1
ATOM 2119 N N . PRO A 1 262 ? 14.178 -2.802 15.049 1.00 38.53 262 PRO A N 1
ATOM 2120 C CA . PRO A 1 262 ? 14.937 -1.694 14.489 1.00 38.53 262 PRO A CA 1
ATOM 2121 C C . PRO A 1 262 ? 16.166 -2.260 13.769 1.00 38.53 262 PRO A C 1
ATOM 2123 O O . PRO A 1 262 ? 17.297 -2.137 14.229 1.00 38.53 262 PRO A O 1
ATOM 2126 N N . LEU A 1 263 ? 15.944 -2.907 12.630 1.00 33.66 263 LEU A N 1
ATOM 2127 C CA . LEU A 1 263 ? 16.983 -3.192 11.648 1.00 33.66 263 LEU A CA 1
ATOM 2128 C C . LEU A 1 263 ? 16.865 -2.201 10.488 1.00 33.66 263 LEU A C 1
ATOM 2130 O O . LEU A 1 263 ? 16.767 -2.601 9.336 1.00 33.66 263 LEU A O 1
ATOM 2134 N N . THR A 1 264 ? 16.869 -0.910 10.837 1.00 34.50 264 THR A N 1
ATOM 2135 C CA . THR A 1 264 ? 17.367 0.238 10.051 1.00 34.50 264 THR A CA 1
ATOM 2136 C C . THR A 1 264 ? 17.496 1.450 10.960 1.00 34.50 264 THR A C 1
ATOM 2138 O O . THR A 1 264 ? 16.524 1.721 11.701 1.00 34.50 264 THR A O 1
#

Sequence (264 aa):
YLQLYYEKGLEKPFREFKLEICHEISEPRLQNYDENGRIHSLRIDRVTYKEKKKYQPKPAVAHVAEREQVIKLGTTNYDDFLSFIRAVQDRLMDLPVLSMDLCTVGLNYLEEEIAVDVRDEFSGLVSKGDNQILQHRVLTRVHILSFLSGLAECRLGLNDVLVKGNEIVSRQDIMPTTTTKWIKLHECHFHRCVDEDVFNSSRVILFNPLDACRLELMMFTTVFAEKTLPFTLRTVASISGAEVEVQSWLRMSSGFSSNCDPLT

Secondary structure (DSSP, 8-state):
-EEE-SSTT-SS-SEEE---TTEEEPPPEEEE-SSS-EEEEEEEEEEEEEEEEEESSSEEEEEEEEEEEEEEEEES-HHHHHHHHHHHHHHHHTPPPPTTTT--TT---SS-EEEEEEEEEEEEEE-TTT--EEEEEEEEEEEEEEE-SS---EEE---BTTTTT----SSTTS-----S--B--EEEEE-TTEEHHHHHHHS-EEE-PPBT--EEEEEEEE----SS-SEEEEEEEEEETTEEEEEEEEEE-TT---S-----

Foldseek 3Di:
DDFAPPDPPDPHGPDDDDDDLQWDKDDWDWDDDDPPAIKTKIFIWRKFWDWDFDPPPDTDIDIDIDTHTPDMDIDRDPVVVVVVNVVSQVVSLADDDDPVQQPLAPQDDPDWDKDKDKDWDKDFDADAPPRHTPDIKIKIWIKMFTADHDWDKDKDADLAPVCPPVQDDVDPPDDRDDDPDHWHWAPKDARPQWDVVCCVVPVITIGTDGHRTMHGGMMTITDDPDPDDQKDKHWDWDDDPPDIDIDIDIGGDPVDDDPPPPPD

Radius of gyration: 22.65 Å; chains: 1; bounding box: 61×54×60 Å

InterPro domains:
  IPR012320 Stonin homology [PS51070] (1-103)
  IPR028565 Mu homology domain [PF00928] (105-259)
  IPR028565 Mu homology domain [PS51072] (111-264)
  IPR036168 AP-2 complex subunit mu, C-terminal superfamily [SSF49447] (106-259)
  IPR050431 Adaptor complexes medium subunit [PTHR10529] (2-258)